Protein AF-A0A382NHC4-F1 (afdb_monomer_lite)

pLDDT: mean 70.06, std 17.82, range [25.81, 96.0]

Radius of gyration: 30.68 Å; chains: 1; bounding box: 116×44×59 Å

Structure (mmCIF, N/CA/C/O backbone):
data_AF-A0A382NHC4-F1
#
_entry.id   AF-A0A382NHC4-F1
#
loop_
_atom_site.group_PDB
_atom_site.id
_atom_site.type_symbol
_atom_site.label_atom_id
_atom_site.label_alt_id
_atom_site.label_comp_id
_atom_site.label_asym_id
_atom_site.label_entity_id
_atom_site.label_seq_id
_atom_site.pdbx_PDB_ins_code
_atom_site.Cartn_x
_atom_site.Cartn_y
_atom_site.Cartn_z
_atom_site.occupancy
_atom_site.B_iso_or_equiv
_atom_site.auth_seq_id
_atom_site.auth_comp_id
_atom_site.auth_asym_id
_atom_site.auth_atom_id
_atom_site.pdbx_PDB_model_num
ATOM 1 N N . GLY A 1 1 ? -50.474 12.509 11.639 1.00 45.28 1 GLY A N 1
ATOM 2 C CA . GLY A 1 1 ? -50.003 12.502 10.245 1.00 45.28 1 GLY A CA 1
ATOM 3 C C . GLY A 1 1 ? -49.902 11.064 9.815 1.00 45.28 1 GLY A C 1
ATOM 4 O O . GLY A 1 1 ? -49.281 10.289 10.530 1.00 45.28 1 GLY A O 1
ATOM 5 N N . ASP A 1 2 ? -50.568 10.699 8.727 1.00 51.72 2 ASP A N 1
ATOM 6 C CA . ASP A 1 2 ? -50.561 9.334 8.200 1.00 51.72 2 ASP A CA 1
ATOM 7 C C . ASP A 1 2 ? -49.217 9.050 7.523 1.00 51.72 2 ASP A C 1
ATOM 9 O O . ASP A 1 2 ? -49.037 9.301 6.335 1.00 51.72 2 ASP A O 1
ATOM 13 N N . GLY A 1 3 ? -48.243 8.604 8.317 1.00 64.44 3 GLY A N 1
ATOM 14 C CA . GLY A 1 3 ? -46.925 8.220 7.824 1.00 64.44 3 GLY A CA 1
ATOM 15 C C . GLY A 1 3 ? -46.971 6.881 7.089 1.00 64.44 3 GLY A C 1
ATOM 16 O O . GLY A 1 3 ? -47.632 5.942 7.536 1.00 64.44 3 GLY A O 1
ATOM 17 N N . TYR A 1 4 ? -46.246 6.800 5.977 1.00 76.38 4 TYR A N 1
ATOM 18 C CA . TYR A 1 4 ? -45.992 5.566 5.238 1.00 76.38 4 TYR A CA 1
ATOM 19 C C . TYR A 1 4 ? -44.483 5.316 5.204 1.00 76.38 4 TYR A C 1
ATOM 21 O O . TYR A 1 4 ? -43.699 6.256 5.080 1.00 76.38 4 TYR A O 1
ATOM 29 N N . PHE A 1 5 ? -44.084 4.052 5.281 1.00 80.06 5 PHE A N 1
ATOM 30 C CA . PHE A 1 5 ? -42.714 3.611 5.046 1.00 80.06 5 PHE A CA 1
ATOM 31 C C . PHE A 1 5 ? -42.553 3.200 3.590 1.00 80.06 5 PHE A C 1
ATOM 33 O O . PHE A 1 5 ? -43.443 2.561 3.025 1.00 80.06 5 PHE A O 1
ATOM 40 N N . ILE A 1 6 ? -41.407 3.526 2.997 1.00 81.88 6 ILE A N 1
ATOM 41 C CA . ILE A 1 6 ? -41.055 3.049 1.663 1.00 81.88 6 ILE A CA 1
ATOM 42 C C . ILE A 1 6 ? -40.264 1.753 1.808 1.00 81.88 6 ILE A C 1
ATOM 44 O O . ILE A 1 6 ? -39.318 1.678 2.586 1.00 81.88 6 ILE A O 1
ATOM 48 N N . VAL A 1 7 ? -40.661 0.719 1.076 1.00 78.31 7 VAL A N 1
ATOM 49 C CA . VAL A 1 7 ? -40.001 -0.590 1.053 1.00 78.31 7 VAL A CA 1
ATOM 50 C C . VAL A 1 7 ? -39.748 -1.012 -0.384 1.00 78.31 7 VAL A C 1
ATOM 52 O O . VAL A 1 7 ? -40.517 -0.668 -1.279 1.00 78.31 7 VAL A O 1
ATOM 55 N N . LYS A 1 8 ? -38.680 -1.766 -0.619 1.00 77.94 8 LYS A N 1
ATOM 56 C CA . LYS A 1 8 ? -38.254 -2.175 -1.955 1.00 77.94 8 LYS A CA 1
ATOM 57 C C . LYS A 1 8 ? -38.172 -3.690 -2.048 1.00 77.94 8 LYS A C 1
ATOM 59 O O . LYS A 1 8 ? -37.629 -4.357 -1.160 1.00 77.94 8 LYS A O 1
ATOM 64 N N . LYS A 1 9 ? -38.763 -4.232 -3.114 1.00 71.06 9 LYS A N 1
ATOM 65 C CA . LYS A 1 9 ? -38.719 -5.662 -3.437 1.00 71.06 9 LYS A CA 1
ATOM 66 C C . LYS A 1 9 ? -37.661 -5.901 -4.507 1.00 71.06 9 LYS A C 1
ATOM 68 O O . LYS A 1 9 ? -37.658 -5.216 -5.530 1.00 71.06 9 LYS A O 1
ATOM 73 N N . TYR A 1 10 ? -36.815 -6.895 -4.270 1.00 60.84 10 TYR A N 1
ATOM 74 C CA . TYR A 1 10 ? -35.774 -7.339 -5.189 1.00 60.84 10 TYR A CA 1
ATOM 75 C C . TYR A 1 10 ? -36.088 -8.767 -5.675 1.00 60.84 10 TYR A C 1
ATOM 77 O O . TYR A 1 10 ? -36.642 -9.568 -4.916 1.00 60.84 10 TYR A O 1
ATOM 85 N N . GLY A 1 11 ? -35.813 -9.054 -6.952 1.00 50.25 11 GLY A N 1
ATOM 86 C CA . GLY A 1 11 ? -36.129 -10.323 -7.628 1.00 50.25 11 GLY A CA 1
ATOM 87 C C . GLY A 1 11 ? -37.211 -10.211 -8.714 1.00 50.25 11 GLY A C 1
ATOM 88 O O . GLY A 1 11 ? -38.108 -9.368 -8.645 1.00 50.25 11 GLY A O 1
ATOM 89 N N . THR A 1 12 ? -37.125 -11.065 -9.739 1.00 38.78 12 THR A N 1
ATOM 90 C CA . THR A 1 12 ? -38.093 -11.128 -10.844 1.00 38.78 12 THR A CA 1
ATOM 91 C C . THR A 1 12 ? -39.480 -11.513 -10.335 1.00 38.78 12 THR A C 1
ATOM 93 O O . THR A 1 12 ? -39.648 -12.445 -9.547 1.00 38.78 12 THR A O 1
ATOM 96 N N . ALA A 1 13 ? -40.505 -10.797 -10.802 1.00 36.06 13 ALA A N 1
ATOM 97 C CA . ALA A 1 13 ? -41.880 -11.220 -10.608 1.00 36.06 13 ALA A CA 1
ATOM 98 C C . ALA A 1 13 ? -42.058 -12.589 -11.280 1.00 36.06 13 ALA A C 1
ATOM 100 O O . ALA A 1 13 ? -42.015 -12.689 -12.505 1.00 36.06 13 ALA A O 1
ATOM 101 N N . SER A 1 14 ? -42.265 -13.644 -10.490 1.00 36.62 14 SER A N 1
ATOM 102 C CA . SER A 1 14 ? -42.949 -14.825 -11.003 1.00 36.62 14 SER A CA 1
ATOM 103 C C . SER A 1 14 ? -44.339 -14.357 -11.421 1.00 36.62 14 SER A C 1
ATOM 105 O O . SER A 1 14 ? -45.199 -14.093 -10.579 1.00 36.62 14 SER A O 1
ATOM 107 N N . ILE A 1 15 ? -44.521 -14.151 -12.724 1.00 37.31 15 ILE A N 1
ATOM 108 C CA . ILE A 1 15 ? -45.834 -14.008 -13.338 1.00 37.31 15 ILE A CA 1
ATOM 109 C C . ILE A 1 15 ? -46.482 -15.385 -13.193 1.00 37.31 15 ILE A C 1
ATOM 111 O O . ILE A 1 15 ? -46.273 -16.282 -14.007 1.00 37.31 15 ILE A O 1
ATOM 115 N N . GLY A 1 16 ? -47.208 -15.570 -12.090 1.00 34.28 16 GLY A N 1
ATOM 116 C CA . GLY A 1 16 ? -48.115 -16.694 -11.921 1.00 34.28 16 GLY A CA 1
ATOM 117 C C . GLY A 1 16 ? -49.145 -16.644 -13.044 1.00 34.28 16 GLY A C 1
ATOM 118 O O . GLY A 1 16 ? -49.797 -15.620 -13.245 1.00 34.28 16 GLY A O 1
ATOM 119 N N . GLY A 1 17 ? -49.212 -17.725 -13.817 1.00 30.48 17 GLY A N 1
ATOM 120 C CA . GLY A 1 17 ? -50.055 -17.840 -14.996 1.00 30.48 17 GLY A CA 1
ATOM 121 C C . GLY A 1 17 ? -51.542 -17.624 -14.715 1.00 30.48 17 GLY A C 1
ATOM 122 O O . GLY A 1 17 ? -52.021 -17.807 -13.599 1.00 30.48 17 GLY A O 1
ATOM 123 N N . ASN A 1 18 ? -52.245 -17.255 -15.787 1.00 35.50 18 ASN A N 1
ATOM 124 C CA . ASN A 1 18 ? -53.696 -17.167 -15.908 1.00 35.50 18 ASN A CA 1
ATOM 125 C C . ASN A 1 18 ? -54.446 -18.187 -15.038 1.00 35.50 18 ASN A C 1
ATOM 127 O O . ASN A 1 18 ? -54.603 -19.339 -15.442 1.00 35.50 18 ASN A O 1
ATOM 131 N N . VAL A 1 19 ? -55.012 -17.740 -13.921 1.00 31.47 19 VAL A N 1
ATOM 132 C CA . VAL A 1 19 ? -56.245 -18.327 -13.397 1.00 31.47 19 VAL A CA 1
ATOM 133 C C . VAL A 1 19 ? -57.145 -17.173 -12.985 1.00 31.47 19 VAL A C 1
ATOM 135 O O . VAL A 1 19 ? -56.737 -16.270 -12.257 1.00 31.47 19 VAL A O 1
ATOM 138 N N . ALA A 1 20 ? -58.340 -17.180 -13.566 1.00 32.28 20 ALA A N 1
ATOM 139 C CA . ALA A 1 20 ? -59.403 -16.229 -13.309 1.00 32.28 20 ALA A CA 1
ATOM 140 C C . ALA A 1 20 ? -59.731 -16.154 -11.812 1.00 32.28 20 ALA A C 1
ATOM 142 O O . ALA A 1 20 ? -59.537 -17.118 -11.074 1.00 32.28 20 ALA A O 1
ATOM 143 N N . ALA A 1 21 ? -60.235 -14.990 -11.405 1.00 42.19 21 ALA A N 1
ATOM 144 C CA . ALA A 1 21 ? -60.735 -14.727 -10.068 1.00 42.19 21 ALA A CA 1
ATOM 145 C C . ALA A 1 21 ? -61.673 -15.849 -9.596 1.00 42.19 21 ALA A C 1
ATOM 147 O O . ALA A 1 21 ? -62.695 -16.098 -10.234 1.00 42.19 21 ALA A O 1
ATOM 148 N N . ASP A 1 22 ? -61.328 -16.476 -8.474 1.00 31.30 22 ASP A N 1
ATOM 149 C CA . ASP A 1 22 ? -62.288 -17.194 -7.648 1.00 31.30 22 ASP A CA 1
ATOM 150 C C . ASP A 1 22 ? -62.115 -16.767 -6.190 1.00 31.30 22 ASP A C 1
ATOM 152 O O . ASP A 1 22 ? -61.008 -16.510 -5.704 1.00 31.30 22 ASP A O 1
ATOM 156 N N . ASP A 1 23 ? -63.262 -16.585 -5.562 1.00 43.31 23 ASP A N 1
ATOM 157 C CA . ASP A 1 23 ? -63.503 -15.895 -4.309 1.00 43.31 23 ASP A CA 1
ATOM 158 C C . ASP A 1 23 ? -63.261 -16.854 -3.130 1.00 43.31 23 ASP A C 1
ATOM 160 O O . ASP A 1 23 ? -63.771 -17.972 -3.104 1.00 43.31 23 ASP A O 1
ATOM 164 N N . GLY A 1 24 ? -62.494 -16.411 -2.130 1.00 38.44 24 GLY A N 1
ATOM 165 C CA . GLY A 1 24 ? -62.350 -17.103 -0.843 1.00 38.44 24 GLY A CA 1
ATOM 166 C C . GLY A 1 24 ? -61.282 -18.206 -0.765 1.00 38.44 24 GLY A C 1
ATOM 167 O O . GLY A 1 24 ? -61.517 -19.368 -1.079 1.00 38.44 24 GLY A O 1
ATOM 168 N N . GLY A 1 25 ? -60.121 -17.884 -0.184 1.00 27.14 25 GLY A N 1
ATOM 169 C CA . GLY A 1 25 ? -59.148 -18.903 0.221 1.00 27.14 25 GLY A CA 1
ATOM 170 C C . GLY A 1 25 ? -57.860 -18.330 0.801 1.00 27.14 25 GLY A C 1
ATOM 171 O O . GLY A 1 25 ? -57.008 -17.820 0.082 1.00 27.14 25 GLY A O 1
ATOM 172 N N . ILE A 1 26 ? -57.703 -18.430 2.120 1.00 40.88 26 ILE A N 1
ATOM 173 C CA . ILE A 1 26 ? -56.484 -18.075 2.853 1.00 40.88 26 ILE A CA 1
ATOM 174 C C . ILE A 1 26 ? -55.399 -19.095 2.467 1.00 40.88 26 ILE A C 1
ATOM 176 O O . ILE A 1 26 ? -55.439 -20.236 2.917 1.00 40.88 26 ILE A O 1
ATOM 180 N N . GLY A 1 27 ? -54.447 -18.710 1.616 1.00 25.81 27 GLY A N 1
ATOM 181 C CA . GLY A 1 27 ? -53.365 -19.588 1.161 1.00 25.81 27 GLY A CA 1
ATOM 182 C C . GLY A 1 27 ? -52.033 -18.851 1.128 1.00 25.81 27 GLY A C 1
ATOM 183 O O . GLY A 1 27 ? -51.831 -17.957 0.311 1.00 25.81 27 GLY A O 1
ATOM 184 N N . ALA A 1 28 ? -51.130 -19.219 2.037 1.00 41.44 28 ALA A N 1
ATOM 185 C CA . ALA A 1 28 ? -49.784 -18.672 2.146 1.00 41.44 28 ALA A CA 1
ATOM 186 C C . ALA A 1 28 ? -49.009 -18.847 0.829 1.00 41.44 28 ALA A C 1
ATOM 188 O O . ALA A 1 28 ? -48.606 -19.956 0.481 1.00 41.44 28 ALA A O 1
ATOM 189 N N . GLN A 1 29 ? -48.784 -17.751 0.101 1.00 34.19 29 GLN A N 1
ATOM 190 C CA . GLN A 1 29 ? -47.865 -17.754 -1.032 1.00 34.19 29 GLN A CA 1
ATOM 191 C C . GLN A 1 29 ? -46.428 -17.609 -0.531 1.00 34.19 29 GLN A C 1
ATOM 193 O O . GLN A 1 29 ? -46.126 -16.754 0.303 1.00 34.19 29 GLN A O 1
ATOM 198 N N . GLY A 1 30 ? -45.579 -18.519 -1.010 1.00 31.34 30 GLY A N 1
ATOM 199 C CA . GLY A 1 30 ? -44.239 -18.802 -0.511 1.00 31.34 30 GLY A CA 1
ATOM 200 C C . GLY A 1 30 ? -43.359 -17.572 -0.309 1.00 31.34 30 GLY A C 1
ATOM 201 O O . GLY A 1 30 ? -43.290 -16.662 -1.135 1.00 31.34 30 GLY A O 1
ATOM 202 N N . ILE A 1 31 ? -42.664 -17.592 0.823 1.00 35.06 31 ILE A N 1
ATOM 203 C CA . ILE A 1 31 ? -41.681 -16.603 1.245 1.00 35.06 31 ILE A CA 1
ATOM 204 C C . ILE A 1 31 ? -40.527 -16.644 0.235 1.00 35.06 31 ILE A C 1
ATOM 206 O O . ILE A 1 31 ? -39.810 -17.640 0.155 1.00 35.06 31 ILE A O 1
ATOM 210 N N . ALA A 1 32 ? -40.344 -15.577 -0.544 1.00 38.88 32 ALA A N 1
ATOM 211 C CA . ALA A 1 32 ? -39.149 -15.417 -1.361 1.00 38.88 32 ALA A CA 1
ATOM 212 C C . ALA A 1 32 ? -37.956 -15.227 -0.417 1.00 38.88 32 ALA A C 1
ATOM 214 O O . ALA A 1 32 ? -37.844 -14.206 0.264 1.00 38.88 32 ALA A O 1
ATOM 215 N N . GLN A 1 33 ? -37.099 -16.240 -0.326 1.00 34.50 33 GLN A N 1
ATOM 216 C CA . GLN A 1 33 ? -35.875 -16.163 0.454 1.00 34.50 33 GLN A CA 1
ATOM 217 C C . GLN A 1 33 ? -34.827 -15.401 -0.373 1.00 34.50 33 GLN A C 1
ATOM 219 O O . GLN A 1 33 ? -34.540 -15.822 -1.494 1.00 34.50 33 GLN A O 1
ATOM 224 N N . PRO A 1 34 ? -34.261 -14.289 0.130 1.00 38.47 34 PRO A N 1
ATOM 225 C CA . PRO A 1 34 ? -33.266 -13.539 -0.618 1.00 38.47 34 PRO A CA 1
ATOM 226 C C . PRO A 1 34 ? -31.994 -14.375 -0.791 1.00 38.47 34 PRO A C 1
ATOM 228 O O . PRO A 1 34 ? -31.423 -14.895 0.177 1.00 38.47 34 PRO A O 1
ATOM 231 N N . ASP A 1 35 ? -31.583 -14.499 -2.049 1.00 40.59 35 ASP A N 1
ATOM 232 C CA . ASP A 1 35 ? -30.293 -15.028 -2.469 1.00 40.59 35 ASP A CA 1
ATOM 233 C C . ASP A 1 35 ? -29.165 -14.164 -1.870 1.00 40.59 35 ASP A C 1
ATOM 235 O O . ASP A 1 35 ? -29.219 -12.933 -1.867 1.00 40.59 35 ASP A O 1
ATOM 239 N N . SER A 1 36 ? -28.138 -14.822 -1.330 1.00 35.28 36 SER A N 1
ATOM 240 C CA . SER A 1 36 ? -26.893 -14.212 -0.844 1.00 35.28 36 SER A CA 1
ATOM 241 C C . SER A 1 36 ? -26.106 -13.429 -1.906 1.00 35.28 36 SER A C 1
ATOM 243 O O . SER A 1 36 ? -25.167 -12.723 -1.543 1.00 35.28 36 SER A O 1
ATOM 245 N N . SER A 1 37 ? -26.456 -13.543 -3.187 1.00 35.25 37 SER A N 1
ATOM 246 C CA . SER A 1 37 ? -25.806 -12.848 -4.299 1.00 35.25 37 SER A CA 1
ATOM 247 C C . SER A 1 37 ? -26.350 -11.437 -4.573 1.00 35.25 37 SER A C 1
ATOM 249 O O . SER A 1 37 ? -25.699 -10.672 -5.287 1.00 35.25 37 SER A O 1
ATOM 251 N N . ASP A 1 38 ? -27.492 -11.047 -3.987 1.00 42.81 38 ASP A N 1
ATOM 252 C CA . ASP A 1 38 ? -28.171 -9.792 -4.340 1.00 42.81 38 ASP A CA 1
ATOM 253 C C . ASP A 1 38 ? -27.560 -8.568 -3.627 1.00 42.81 38 ASP A C 1
ATOM 255 O O . ASP A 1 38 ? -28.032 -8.068 -2.590 1.00 42.81 38 ASP A O 1
ATOM 259 N N . LYS A 1 39 ? -26.433 -8.118 -4.189 1.00 39.00 39 LYS A N 1
ATOM 260 C CA . LYS A 1 39 ? -25.663 -6.932 -3.801 1.00 39.00 39 LYS A CA 1
ATOM 261 C C . LYS A 1 39 ? -26.347 -5.650 -4.286 1.00 39.00 39 LYS A C 1
ATOM 263 O O . LYS A 1 39 ? -25.861 -5.005 -5.207 1.00 39.00 39 LYS A O 1
ATOM 268 N N . GLY A 1 40 ? -27.462 -5.281 -3.654 1.00 43.28 40 GLY A N 1
ATOM 269 C CA . GLY A 1 40 ? -27.987 -3.904 -3.657 1.00 43.28 40 GLY A CA 1
ATOM 270 C C . GLY A 1 40 ? -28.110 -3.247 -5.037 1.00 43.28 40 GLY A C 1
ATOM 271 O O . GLY A 1 40 ? -27.791 -2.069 -5.182 1.00 43.28 40 GLY A O 1
ATOM 272 N N . ALA A 1 41 ? -28.522 -3.999 -6.061 1.00 36.12 41 ALA A N 1
ATOM 273 C CA . ALA A 1 41 ? -28.573 -3.476 -7.419 1.00 36.12 41 ALA A CA 1
ATOM 274 C C . ALA A 1 41 ? -29.602 -2.326 -7.543 1.00 36.12 41 ALA A C 1
ATOM 276 O O . ALA A 1 41 ? -30.694 -2.400 -6.961 1.00 36.12 41 ALA A O 1
ATOM 277 N N . PRO A 1 42 ? -29.322 -1.276 -8.340 1.00 42.22 42 PRO A N 1
ATOM 278 C CA . PRO A 1 42 ? -30.278 -0.215 -8.641 1.00 42.22 42 PRO A CA 1
ATOM 279 C C . PRO A 1 42 ? -31.361 -0.762 -9.586 1.00 42.22 42 PRO A C 1
ATOM 281 O O . PRO A 1 42 ? -31.312 -0.563 -10.793 1.00 42.22 42 PRO A O 1
ATOM 284 N N . GLY A 1 43 ? -32.320 -1.526 -9.053 1.00 50.28 43 GLY A N 1
ATOM 285 C CA . GLY A 1 43 ? -33.291 -2.235 -9.900 1.00 50.28 43 GLY A CA 1
ATOM 286 C C . GLY A 1 43 ? -34.568 -2.740 -9.224 1.00 50.28 43 GLY A C 1
ATOM 287 O O . GLY A 1 43 ? -35.294 -3.524 -9.824 1.00 50.28 43 GLY A O 1
ATOM 288 N N . GLY A 1 44 ? -34.867 -2.325 -7.991 1.00 56.56 44 GLY A N 1
ATOM 289 C CA . GLY A 1 44 ? -36.084 -2.747 -7.278 1.00 56.56 44 GLY A CA 1
ATOM 290 C C . GLY A 1 44 ? -37.259 -1.773 -7.426 1.00 56.56 44 GLY A C 1
ATOM 291 O O . GLY A 1 44 ? -37.061 -0.567 -7.570 1.00 56.56 44 GLY A O 1
ATOM 292 N N . ILE A 1 45 ? -38.486 -2.292 -7.338 1.00 65.38 45 ILE A N 1
ATOM 293 C CA . ILE A 1 45 ? -39.718 -1.487 -7.330 1.00 65.38 45 ILE A CA 1
ATOM 294 C C . ILE A 1 45 ? -40.007 -1.039 -5.892 1.00 65.38 45 ILE A C 1
ATOM 296 O O . ILE A 1 45 ? -39.981 -1.860 -4.969 1.00 65.38 45 ILE A O 1
ATOM 300 N N . SER A 1 46 ? -40.282 0.253 -5.715 1.00 74.44 46 SER A N 1
ATOM 301 C CA . SER A 1 46 ? -40.639 0.848 -4.424 1.00 74.44 46 SER A CA 1
ATOM 302 C C . SER A 1 46 ? -42.140 0.750 -4.156 1.00 74.44 46 SER A C 1
ATOM 304 O O . SER A 1 46 ? -42.963 1.012 -5.032 1.00 74.44 46 SER A O 1
ATOM 306 N N . PHE A 1 47 ? -42.492 0.435 -2.916 1.00 78.62 47 PHE A N 1
ATOM 307 C CA . PHE A 1 47 ? -43.859 0.351 -2.411 1.00 78.62 47 PHE A CA 1
ATOM 308 C C . PHE A 1 47 ? -43.994 1.191 -1.140 1.00 78.62 47 PHE A C 1
ATOM 310 O O . PHE A 1 47 ? -43.023 1.361 -0.406 1.00 78.62 47 PHE A O 1
ATOM 317 N N . ALA A 1 48 ? -45.201 1.676 -0.852 1.00 82.88 48 ALA A N 1
ATOM 318 C CA . ALA A 1 48 ? -45.524 2.355 0.400 1.00 82.88 48 ALA A CA 1
ATOM 319 C C . ALA A 1 48 ? -46.329 1.422 1.317 1.00 82.88 48 ALA A C 1
ATOM 321 O O . ALA A 1 48 ? -47.261 0.757 0.864 1.00 82.88 48 ALA A O 1
ATOM 322 N N . THR A 1 49 ? -45.999 1.373 2.607 1.00 80.25 49 THR A N 1
ATOM 323 C CA . THR A 1 49 ? -46.710 0.556 3.602 1.00 80.25 49 THR A CA 1
ATOM 324 C C . THR A 1 49 ? -46.956 1.321 4.898 1.00 80.25 49 THR A C 1
ATOM 326 O O . THR A 1 49 ? -46.137 2.134 5.316 1.00 80.25 49 THR A O 1
ATOM 329 N N . ARG A 1 50 ? -48.087 1.042 5.558 1.00 84.44 50 ARG A N 1
ATOM 330 C CA . ARG A 1 50 ? -48.367 1.493 6.937 1.00 84.44 50 ARG A CA 1
ATOM 331 C C . ARG A 1 50 ? -47.971 0.450 7.982 1.00 84.44 50 ARG A C 1
ATOM 333 O O . ARG A 1 50 ? -48.010 0.740 9.173 1.00 84.44 50 ARG A O 1
ATOM 340 N N . ALA A 1 51 ? -47.638 -0.766 7.551 1.00 78.50 51 ALA A N 1
ATOM 341 C CA . ALA A 1 51 ? -47.236 -1.834 8.452 1.00 78.50 51 ALA A CA 1
ATOM 342 C C . ALA A 1 51 ? -45.841 -1.530 9.013 1.00 78.50 51 ALA A C 1
ATOM 344 O O . ALA A 1 51 ? -44.883 -1.420 8.249 1.00 78.50 51 ALA A O 1
ATOM 345 N N . GLY A 1 52 ? -45.755 -1.389 10.337 1.00 78.19 52 GLY A N 1
ATOM 346 C CA . GLY A 1 52 ? -44.525 -1.075 11.073 1.00 78.19 52 GLY A CA 1
ATOM 347 C C . GLY A 1 52 ? -43.768 -2.297 11.599 1.00 78.19 52 GLY A C 1
ATOM 348 O O . GLY A 1 52 ? -42.839 -2.142 12.386 1.00 78.19 52 GLY A O 1
ATOM 349 N N . ASP A 1 53 ? -44.169 -3.504 11.196 1.00 83.62 53 ASP A N 1
ATOM 350 C CA . ASP A 1 53 ? -43.531 -4.746 11.631 1.00 83.62 53 ASP A CA 1
ATOM 351 C C . ASP A 1 53 ? -42.211 -4.948 10.883 1.00 83.62 53 ASP A C 1
ATOM 353 O O . ASP A 1 53 ? -42.164 -5.562 9.809 1.00 83.62 53 ASP A O 1
ATOM 357 N N . PHE A 1 54 ? -41.139 -4.406 11.460 1.00 91.38 54 PHE A N 1
ATOM 358 C CA . PHE A 1 54 ? -39.789 -4.493 10.923 1.00 91.38 54 PHE A CA 1
ATOM 359 C C . PHE A 1 54 ? -38.882 -5.367 11.783 1.00 91.38 54 PHE A C 1
ATOM 361 O O . PHE A 1 54 ? -38.961 -5.388 13.010 1.00 91.38 54 PHE A O 1
ATOM 368 N N . ARG A 1 55 ? -37.984 -6.082 11.113 1.00 87.00 55 ARG A N 1
ATOM 369 C CA . ARG A 1 55 ? -36.973 -6.951 11.718 1.00 87.00 55 ARG A CA 1
ATOM 370 C C . ARG A 1 55 ? -35.684 -6.882 10.918 1.00 87.00 55 ARG A C 1
ATOM 372 O O . ARG A 1 55 ? -35.696 -6.504 9.752 1.00 87.00 55 ARG A O 1
ATOM 379 N N . LEU A 1 56 ? -34.581 -7.269 11.543 1.00 82.62 56 LEU A N 1
ATOM 380 C CA . LEU A 1 56 ? -33.302 -7.397 10.852 1.00 82.62 56 LEU A CA 1
ATOM 381 C C . LEU A 1 56 ? -33.200 -8.773 10.197 1.00 82.62 56 LEU A C 1
ATOM 383 O O . LEU A 1 56 ? -33.444 -9.792 10.850 1.00 82.62 56 LEU A O 1
ATOM 387 N N . ASP A 1 57 ? -32.841 -8.807 8.916 1.00 74.44 57 ASP A N 1
ATOM 388 C CA . ASP A 1 57 ? -32.530 -10.053 8.217 1.00 74.44 57 ASP A CA 1
ATOM 389 C C . ASP A 1 57 ? -31.121 -10.574 8.569 1.00 74.44 57 ASP A C 1
ATOM 391 O O . ASP A 1 57 ? -30.354 -9.961 9.322 1.00 74.44 57 ASP A O 1
ATOM 395 N N . LYS A 1 58 ? -30.755 -11.736 8.011 1.00 68.19 58 LYS A N 1
ATOM 396 C CA . LYS A 1 58 ? -29.439 -12.339 8.259 1.00 68.19 58 LYS A CA 1
ATOM 397 C C . LYS A 1 58 ? -28.262 -11.461 7.793 1.00 68.19 58 LYS A C 1
ATOM 399 O O . LYS A 1 58 ? -27.178 -11.551 8.364 1.00 68.19 58 LYS A O 1
ATOM 404 N N . ASN A 1 59 ? -28.500 -10.599 6.810 1.00 65.94 59 ASN A N 1
ATOM 405 C CA . ASN A 1 59 ? -27.524 -9.704 6.204 1.00 65.94 59 ASN A CA 1
ATOM 406 C C . ASN A 1 59 ? -27.528 -8.312 6.862 1.00 65.94 59 ASN A C 1
ATOM 408 O O . ASN A 1 59 ? -26.757 -7.458 6.440 1.00 65.94 59 ASN A O 1
ATOM 412 N N . GLY A 1 60 ? -28.367 -8.076 7.880 1.00 73.06 60 GLY A N 1
ATOM 413 C CA . GLY A 1 60 ? -28.463 -6.802 8.590 1.00 73.06 60 GLY A CA 1
ATOM 414 C C . GLY A 1 60 ? -29.444 -5.795 7.986 1.00 73.06 60 GLY A C 1
ATOM 415 O O . GLY A 1 60 ? -29.574 -4.695 8.508 1.00 73.06 60 GLY A O 1
ATOM 416 N N . ASN A 1 61 ? -30.173 -6.124 6.920 1.00 82.19 61 ASN A N 1
ATOM 417 C CA . ASN A 1 61 ? -31.147 -5.186 6.356 1.00 82.19 61 ASN A CA 1
ATOM 418 C C . ASN A 1 61 ? -32.386 -5.096 7.244 1.00 82.19 61 ASN A C 1
ATOM 420 O O . ASN A 1 61 ? -32.882 -6.114 7.737 1.00 82.19 61 ASN A O 1
ATOM 424 N N . LEU A 1 62 ? -32.927 -3.888 7.390 1.00 87.19 62 LEU A N 1
ATOM 425 C CA . LEU A 1 62 ? -34.248 -3.688 7.962 1.00 87.19 62 LEU A CA 1
ATOM 426 C C . LEU A 1 62 ? -35.290 -4.141 6.940 1.00 87.19 62 LEU A C 1
ATOM 428 O O . LEU A 1 62 ? -35.436 -3.539 5.874 1.00 87.19 62 LEU A O 1
ATOM 432 N N . VAL A 1 63 ? -36.007 -5.212 7.257 1.00 87.31 63 VAL A N 1
ATOM 433 C CA . VAL A 1 63 ? -37.012 -5.812 6.380 1.00 87.31 63 VAL A CA 1
ATOM 434 C C . VAL A 1 63 ? -38.365 -5.896 7.061 1.00 87.31 63 VAL A C 1
ATOM 436 O O . VAL A 1 63 ? -38.459 -6.008 8.282 1.00 87.31 63 VAL A O 1
ATOM 439 N N . ASN A 1 64 ? -39.430 -5.887 6.266 1.00 86.88 64 ASN A N 1
ATOM 440 C CA . ASN A 1 64 ? -40.766 -6.197 6.764 1.00 86.88 64 ASN A CA 1
ATOM 441 C C . ASN A 1 64 ? -41.028 -7.717 6.806 1.00 86.88 64 ASN A C 1
ATOM 443 O O . ASN A 1 64 ? -40.187 -8.540 6.428 1.00 86.88 64 ASN A O 1
ATOM 447 N N . ASN A 1 65 ? -42.236 -8.115 7.214 1.00 83.88 65 ASN A N 1
ATOM 448 C CA . ASN A 1 65 ? -42.633 -9.528 7.230 1.00 83.88 65 ASN A CA 1
ATOM 449 C C . ASN A 1 65 ? -42.565 -10.224 5.857 1.00 83.88 65 ASN A C 1
ATOM 451 O O . ASN A 1 65 ? -42.367 -11.436 5.814 1.00 83.88 65 ASN A O 1
ATOM 455 N N . MET A 1 66 ? -42.653 -9.468 4.759 1.00 76.94 66 MET A N 1
ATOM 456 C CA . MET A 1 66 ? -42.556 -9.967 3.382 1.00 76.94 66 MET A CA 1
ATOM 457 C C . MET A 1 66 ? -41.113 -10.020 2.850 1.00 76.94 66 MET A C 1
ATOM 459 O O . MET A 1 66 ? -40.914 -10.342 1.681 1.00 76.94 66 MET A O 1
ATOM 463 N N . GLY A 1 67 ? -40.111 -9.676 3.668 1.00 77.69 67 GLY A N 1
ATOM 464 C CA . GLY A 1 67 ? -38.703 -9.650 3.259 1.00 77.69 67 GLY A CA 1
ATOM 465 C C . GLY A 1 67 ? -38.321 -8.455 2.380 1.00 77.69 67 GLY A C 1
ATOM 466 O O . GLY A 1 67 ? -37.223 -8.435 1.830 1.00 77.69 67 GLY A O 1
ATOM 467 N N . MET A 1 68 ? -39.198 -7.455 2.237 1.00 81.56 68 MET A N 1
ATOM 468 C CA . MET A 1 68 ? -38.889 -6.223 1.506 1.00 81.56 68 MET A CA 1
ATOM 469 C C . MET A 1 68 ? -38.041 -5.298 2.374 1.00 81.56 68 MET A C 1
ATOM 471 O O . MET A 1 68 ? -38.352 -5.114 3.553 1.00 81.56 68 MET A O 1
ATOM 475 N N . ARG A 1 69 ? -37.002 -4.699 1.785 1.00 88.06 69 ARG A N 1
ATOM 476 C CA . ARG A 1 69 ? -36.048 -3.836 2.495 1.00 88.06 69 ARG A CA 1
ATOM 477 C C . ARG A 1 69 ? -36.595 -2.424 2.623 1.00 88.06 69 ARG A C 1
ATOM 479 O O . ARG A 1 69 ? -37.047 -1.844 1.637 1.00 88.06 69 ARG A O 1
ATOM 486 N N . VAL A 1 70 ? -36.556 -1.867 3.824 1.00 89.25 70 VAL A N 1
ATOM 487 C CA . VAL A 1 70 ? -36.988 -0.488 4.081 1.00 89.25 70 VAL A CA 1
ATOM 488 C C . VAL A 1 70 ? -36.012 0.483 3.419 1.00 89.25 70 VAL A C 1
ATOM 490 O O . VAL A 1 70 ? -34.805 0.267 3.464 1.00 89.25 70 VAL A O 1
ATOM 493 N N . GLN A 1 71 ? -36.538 1.526 2.780 1.00 86.62 71 GLN A N 1
ATOM 494 C CA . GLN A 1 71 ? -35.757 2.602 2.174 1.00 86.62 71 GLN A CA 1
ATOM 495 C C . GLN A 1 71 ? -35.639 3.783 3.139 1.00 86.62 71 GLN A C 1
ATOM 497 O O . GLN A 1 71 ? -36.611 4.159 3.799 1.00 86.62 71 GLN A O 1
ATOM 502 N N . GLY A 1 72 ? -34.462 4.392 3.187 1.00 81.62 72 GLY A N 1
ATOM 503 C CA . GLY A 1 72 ? -34.167 5.572 3.993 1.00 81.62 72 GLY A CA 1
ATOM 504 C C . GLY A 1 72 ? -32.777 6.106 3.677 1.00 81.62 72 GLY A C 1
ATOM 505 O O . GLY A 1 72 ? -32.183 5.718 2.678 1.00 81.62 72 GLY A O 1
ATOM 506 N N . ILE A 1 73 ? -32.246 6.989 4.520 1.00 75.62 73 ILE A N 1
ATOM 507 C CA . ILE A 1 73 ? -30.866 7.461 4.362 1.00 75.62 73 ILE A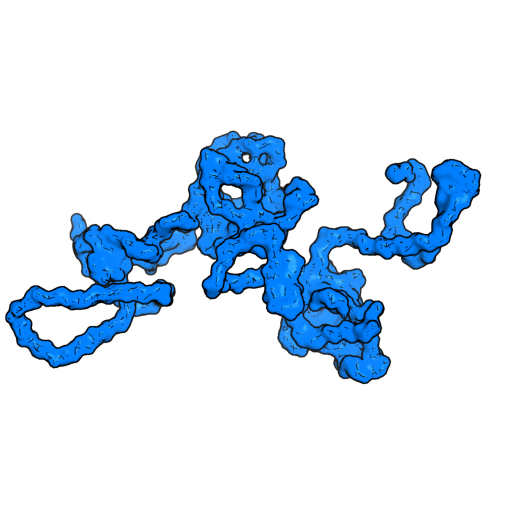 CA 1
ATOM 508 C C . ILE A 1 73 ? -29.937 6.333 4.821 1.00 75.62 73 ILE A C 1
ATOM 510 O O . ILE A 1 73 ? -29.812 6.084 6.020 1.00 75.62 73 ILE A O 1
ATOM 514 N N . SER A 1 74 ? -29.349 5.611 3.868 1.00 68.62 74 SER A N 1
ATOM 515 C CA . SER A 1 74 ? -28.543 4.411 4.133 1.00 68.62 74 SER A CA 1
ATOM 516 C C . SER A 1 74 ? -27.092 4.721 4.504 1.00 68.62 74 SER A C 1
ATOM 518 O O . SER A 1 74 ? -26.463 3.926 5.194 1.00 68.62 74 SER A O 1
ATOM 520 N N . ASP A 1 75 ? -26.568 5.875 4.083 1.00 62.84 75 ASP A N 1
ATOM 521 C CA . ASP A 1 75 ? -25.224 6.353 4.425 1.00 62.84 75 ASP A CA 1
ATOM 522 C C . ASP A 1 75 ? -25.273 7.839 4.801 1.00 62.84 75 ASP A C 1
ATOM 524 O O . ASP A 1 75 ? -24.945 8.722 4.013 1.00 62.84 75 ASP A O 1
ATOM 528 N N . TYR A 1 76 ? -25.713 8.130 6.028 1.00 57.56 76 TYR A N 1
ATOM 529 C CA . TYR A 1 76 ? -25.837 9.513 6.501 1.00 57.56 76 TYR A CA 1
ATOM 530 C C . TYR A 1 76 ? -24.488 10.250 6.574 1.00 57.56 76 TYR A C 1
ATOM 532 O O . TYR A 1 76 ? -24.458 11.477 6.526 1.00 57.56 76 TYR A O 1
ATOM 540 N N . ILE A 1 77 ? -23.376 9.523 6.718 1.00 49.38 77 ILE A N 1
ATOM 541 C CA . ILE A 1 77 ? -22.057 10.121 6.952 1.00 49.38 77 ILE A CA 1
ATOM 542 C C . ILE A 1 77 ? -21.422 10.562 5.636 1.00 49.38 77 ILE A C 1
ATOM 544 O O . ILE A 1 77 ? -20.933 11.687 5.565 1.00 49.38 77 ILE A O 1
ATOM 548 N N . ASN A 1 78 ? -21.429 9.709 4.610 1.00 47.81 78 ASN A N 1
ATOM 549 C CA . ASN A 1 78 ? -20.803 10.050 3.332 1.00 47.81 78 ASN A CA 1
ATOM 550 C C . ASN A 1 78 ? -21.804 10.681 2.357 1.00 47.81 78 ASN A C 1
ATOM 552 O O . ASN A 1 78 ? -21.439 11.612 1.646 1.00 47.81 78 ASN A O 1
ATOM 556 N N . ASN A 1 79 ? -23.063 10.225 2.361 1.00 57.56 79 ASN A N 1
ATOM 557 C CA . ASN A 1 79 ? -24.083 10.611 1.382 1.00 57.56 79 ASN A CA 1
ATOM 558 C C . ASN A 1 79 ? -25.449 10.905 2.051 1.00 57.56 79 ASN A C 1
ATOM 560 O O . ASN A 1 79 ? -26.431 10.199 1.808 1.00 57.56 79 ASN A O 1
ATOM 564 N N . PRO A 1 80 ? -25.575 11.982 2.853 1.00 59.16 80 PRO A N 1
ATOM 565 C CA . PRO A 1 80 ? -26.792 12.291 3.620 1.00 59.16 80 PRO A CA 1
ATOM 566 C C . PRO A 1 80 ? -28.059 12.532 2.776 1.00 59.16 80 PRO A C 1
ATOM 568 O O . PRO A 1 80 ? -29.159 12.570 3.326 1.00 59.16 80 PRO A O 1
ATOM 571 N N . GLY A 1 81 ? -27.923 12.712 1.458 1.00 63.88 81 GLY A N 1
ATOM 572 C CA . GLY A 1 81 ? -29.037 12.887 0.520 1.00 63.88 81 GLY A CA 1
ATOM 573 C C . GLY A 1 81 ? -29.432 11.628 -0.258 1.00 63.88 81 GLY A C 1
ATOM 574 O O . GLY A 1 81 ? -30.405 11.666 -1.009 1.00 63.88 81 GLY A O 1
ATOM 575 N N . GLU A 1 82 ? -28.693 10.527 -0.117 1.00 72.56 82 GLU A N 1
ATOM 576 C CA . GLU A 1 82 ? -28.949 9.300 -0.868 1.00 72.56 82 GLU A CA 1
ATOM 577 C C . GLU A 1 82 ? -29.981 8.424 -0.144 1.00 72.56 82 GLU A C 1
ATOM 579 O O . GLU A 1 82 ? -29.806 8.047 1.017 1.00 72.56 82 GLU A O 1
ATOM 584 N N . ILE A 1 83 ? -31.078 8.101 -0.838 1.00 74.69 83 ILE A N 1
ATOM 585 C CA . ILE A 1 83 ? -32.082 7.148 -0.355 1.00 74.69 83 ILE A CA 1
ATOM 586 C C . ILE A 1 83 ? -31.690 5.748 -0.834 1.00 74.69 83 ILE A C 1
ATOM 588 O O . ILE A 1 83 ? -31.668 5.488 -2.037 1.00 74.69 83 ILE A O 1
ATOM 592 N N . GLY A 1 84 ? -31.450 4.840 0.108 1.00 75.75 84 GLY A N 1
ATOM 593 C CA . GLY A 1 84 ? -31.072 3.452 -0.141 1.00 75.75 84 GLY A CA 1
ATOM 594 C C . GLY A 1 84 ? -31.649 2.479 0.889 1.00 75.75 84 GLY A C 1
ATOM 595 O O . GLY A 1 84 ? -32.469 2.844 1.736 1.00 75.75 84 GLY A O 1
ATOM 596 N N . ASP A 1 85 ? -31.239 1.213 0.800 1.00 81.69 85 ASP A N 1
ATOM 597 C CA . ASP A 1 85 ? -31.654 0.164 1.737 1.00 81.69 85 ASP A CA 1
ATOM 598 C C . ASP A 1 85 ? -31.145 0.487 3.152 1.00 81.69 85 ASP A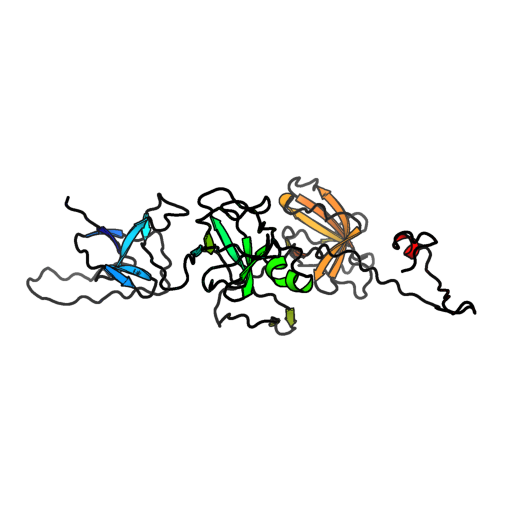 C 1
ATOM 600 O O . ASP A 1 85 ? -29.942 0.637 3.371 1.00 81.69 85 ASP A O 1
ATOM 604 N N . ILE A 1 86 ? -32.046 0.543 4.135 1.00 83.25 86 ILE A N 1
ATOM 605 C CA . ILE A 1 86 ? -31.651 0.683 5.537 1.00 83.25 86 ILE A CA 1
ATOM 606 C C . ILE A 1 86 ? -31.016 -0.631 5.981 1.00 83.25 86 ILE A C 1
ATOM 608 O O . ILE A 1 86 ? -31.688 -1.661 6.103 1.00 83.25 86 ILE A O 1
ATOM 612 N N . LYS A 1 87 ? -29.719 -0.577 6.260 1.00 79.75 87 LYS A N 1
ATOM 613 C CA . LYS A 1 87 ? -28.930 -1.712 6.711 1.00 79.75 87 LYS A CA 1
ATOM 614 C C . LYS A 1 87 ? -28.235 -1.372 8.024 1.00 79.75 87 LYS A C 1
ATOM 616 O O . LYS A 1 87 ? -27.584 -0.345 8.150 1.00 79.75 87 LYS A O 1
ATOM 621 N N . PHE A 1 88 ? -28.397 -2.259 8.994 1.00 72.94 88 PHE A N 1
ATOM 622 C CA . PHE A 1 88 ? -27.702 -2.260 10.268 1.00 72.94 88 PHE A CA 1
ATOM 623 C C . PHE A 1 88 ? -26.741 -3.437 10.266 1.00 72.94 88 PHE A C 1
ATOM 625 O O . PHE A 1 88 ? -27.156 -4.598 10.315 1.00 72.94 88 PHE A O 1
ATOM 632 N N . ASP A 1 89 ? -25.449 -3.173 10.213 1.00 65.81 89 ASP A N 1
ATOM 633 C CA . ASP A 1 89 ? -24.494 -4.263 10.289 1.00 65.81 89 ASP A CA 1
ATOM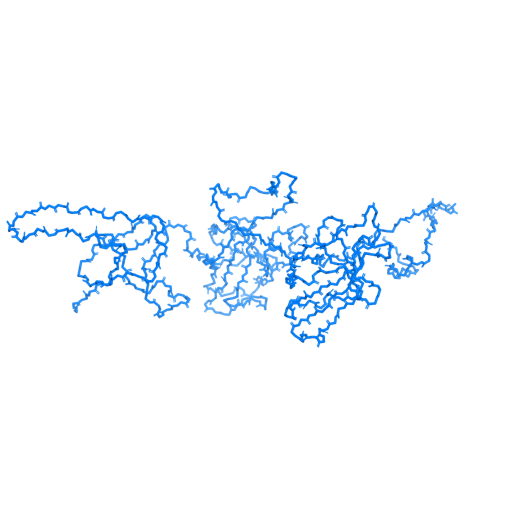 634 C C . ASP A 1 89 ? -24.453 -4.857 11.693 1.00 65.81 89 ASP A C 1
ATOM 636 O O . ASP A 1 89 ? -24.170 -4.195 12.691 1.00 65.81 89 ASP A O 1
ATOM 640 N N . ARG A 1 90 ? -24.728 -6.157 11.766 1.00 50.34 90 ARG A N 1
ATOM 641 C CA . ARG A 1 90 ? -24.869 -6.897 13.023 1.00 50.34 90 ARG A CA 1
ATOM 642 C C . ARG A 1 90 ? -23.534 -7.340 13.637 1.00 50.34 90 ARG A C 1
ATOM 644 O O . ARG A 1 90 ? -23.498 -8.399 14.255 1.00 50.34 90 ARG A O 1
ATOM 651 N N . GLY A 1 91 ? -22.455 -6.562 13.516 1.00 45.66 91 GLY A N 1
ATOM 652 C CA . GLY A 1 91 ? -21.244 -6.906 14.276 1.00 45.66 91 GLY A CA 1
ATOM 653 C C . GLY A 1 91 ? -19.905 -6.265 13.926 1.00 45.66 91 GLY A C 1
ATOM 654 O O . GLY A 1 91 ? -18.984 -6.456 14.706 1.00 45.66 91 GLY A O 1
ATOM 655 N N . GLU A 1 92 ? -19.746 -5.516 12.830 1.00 47.78 92 GLU A N 1
ATOM 656 C CA . GLU A 1 92 ? -18.401 -5.020 12.443 1.00 47.78 92 GLU A CA 1
ATOM 657 C C . GLU A 1 92 ? -18.354 -3.600 11.866 1.00 47.78 92 GLU A C 1
ATOM 659 O O . GLU A 1 92 ? -17.272 -3.060 11.622 1.00 47.78 92 GLU A O 1
ATOM 664 N N . PHE A 1 93 ? -19.498 -2.966 11.624 1.00 45.56 93 PHE A N 1
ATOM 665 C CA . PHE A 1 93 ? -19.538 -1.779 10.777 1.00 45.56 93 PHE A CA 1
ATOM 666 C C . PHE A 1 93 ? -19.663 -0.517 11.606 1.00 45.56 93 PHE A C 1
ATOM 668 O O . PHE A 1 93 ? -20.579 -0.351 12.409 1.00 45.56 93 PHE A O 1
ATOM 675 N N . MET A 1 94 ? -18.692 0.361 11.380 1.00 51.41 94 MET A N 1
ATOM 676 C CA . MET A 1 94 ? -18.496 1.616 12.090 1.00 51.41 94 MET A CA 1
ATOM 677 C C . MET A 1 94 ? -18.286 1.415 13.590 1.00 51.41 94 MET A C 1
ATOM 679 O O . MET A 1 94 ? -18.937 2.060 14.407 1.00 51.41 94 MET A O 1
ATOM 683 N N . ALA A 1 95 ? -17.335 0.546 13.956 1.00 59.53 95 ALA A N 1
ATOM 684 C CA . ALA A 1 95 ? -16.729 0.619 15.279 1.00 59.53 95 ALA A CA 1
ATOM 685 C C . ALA A 1 95 ? -16.124 2.024 15.430 1.00 59.53 95 ALA A C 1
ATOM 687 O O . ALA A 1 95 ? -15.029 2.303 14.938 1.00 59.53 95 ALA A O 1
ATOM 688 N N . SER A 1 96 ? -16.906 2.935 16.010 1.00 66.88 96 SER A N 1
ATOM 689 C CA . SER A 1 96 ? -16.421 4.201 16.519 1.00 66.88 96 SER A CA 1
ATOM 690 C C . SER A 1 96 ? -15.915 3.927 17.920 1.00 66.88 96 SER A C 1
ATOM 692 O O . SER A 1 96 ? -16.707 3.575 18.797 1.00 66.88 96 SER A O 1
ATOM 694 N N . VAL A 1 97 ? -14.612 4.043 18.120 1.00 72.31 97 VAL A N 1
ATOM 695 C CA . VAL A 1 97 ? -14.023 3.848 19.443 1.00 72.31 97 VAL A CA 1
ATOM 696 C C . VAL A 1 97 ? -13.645 5.210 19.990 1.00 72.31 97 VAL A C 1
ATOM 698 O O . VAL A 1 97 ? -12.935 5.976 19.331 1.00 72.31 97 VAL A O 1
ATOM 701 N N . ASP A 1 98 ? -14.155 5.510 21.183 1.00 78.94 98 ASP A N 1
ATOM 702 C CA . ASP A 1 98 ? -13.819 6.734 21.896 1.00 78.94 98 ASP A CA 1
ATOM 703 C C . ASP A 1 98 ? -12.348 6.694 22.300 1.00 78.94 98 ASP A C 1
ATOM 705 O O . ASP A 1 98 ? -11.871 5.748 22.946 1.00 78.94 98 ASP A O 1
ATOM 709 N N . VAL A 1 99 ? -11.632 7.744 21.919 1.00 76.00 99 VAL A N 1
ATOM 710 C CA . VAL A 1 99 ? -10.222 7.889 22.249 1.00 76.00 99 VAL A CA 1
ATOM 711 C C . VAL A 1 99 ? -10.104 8.472 23.648 1.00 76.00 99 VAL A C 1
ATOM 713 O O . VAL A 1 99 ? -10.583 9.568 23.929 1.00 76.00 99 VAL A O 1
ATOM 716 N N . LEU A 1 100 ? -9.412 7.745 24.515 1.00 72.38 100 LEU A N 1
ATOM 717 C CA . LEU A 1 100 ? -9.044 8.185 25.849 1.00 72.38 100 LEU A CA 1
ATOM 718 C C . LEU A 1 100 ? -7.547 8.497 25.813 1.00 72.38 100 LEU A C 1
ATOM 720 O O . LEU A 1 100 ? -6.735 7.635 26.129 1.00 72.38 100 LEU A O 1
ATOM 724 N N . ARG A 1 101 ? -7.138 9.676 25.328 1.00 65.75 101 ARG A N 1
ATOM 725 C CA . ARG A 1 101 ? -5.696 9.946 25.193 1.00 65.75 101 ARG A CA 1
ATOM 726 C C . ARG A 1 101 ? -5.024 9.985 26.568 1.00 65.75 101 ARG A C 1
ATOM 728 O O . ARG A 1 101 ? -5.462 10.688 27.469 1.00 65.75 101 ARG A O 1
ATOM 735 N N . GLY A 1 102 ? -3.960 9.197 26.691 1.00 55.91 102 GLY A N 1
ATOM 736 C CA . GLY A 1 102 ? -3.153 9.012 27.894 1.00 55.91 102 GLY A CA 1
ATOM 737 C C . GLY A 1 102 ? -1.898 8.207 27.566 1.00 55.91 102 GLY A C 1
ATOM 738 O O . GLY A 1 102 ? -1.610 7.214 28.229 1.00 55.91 102 GLY A O 1
ATOM 739 N N . SER A 1 103 ? -1.210 8.573 26.479 1.00 63.94 103 SER A N 1
ATOM 740 C CA . SER A 1 103 ? 0.074 7.962 26.131 1.00 63.94 103 SER A CA 1
ATOM 741 C C . SER A 1 103 ? 1.232 8.806 26.646 1.00 63.94 103 SER A C 1
ATOM 743 O O . SER A 1 103 ? 1.130 10.022 26.711 1.00 63.94 103 SER A O 1
ATOM 745 N N . THR A 1 104 ? 2.342 8.159 26.982 1.00 69.81 104 THR A N 1
ATOM 746 C CA . THR A 1 104 ? 3.584 8.803 27.423 1.00 69.81 104 THR A CA 1
ATOM 747 C C . THR A 1 104 ? 4.560 9.086 26.276 1.00 69.81 104 THR A C 1
ATOM 749 O O . THR A 1 104 ? 5.628 9.634 26.520 1.00 69.81 104 THR A O 1
ATOM 752 N N . ASP A 1 105 ? 4.242 8.666 25.046 1.00 79.38 105 ASP A N 1
ATOM 753 C CA . ASP A 1 105 ? 5.184 8.608 23.913 1.00 79.38 105 ASP A CA 1
ATOM 754 C C . ASP A 1 105 ? 4.830 9.514 22.718 1.00 79.38 105 ASP A C 1
ATOM 756 O O . ASP A 1 105 ? 5.488 9.436 21.682 1.00 79.38 105 ASP A O 1
ATOM 760 N N . ASN A 1 106 ? 3.797 10.357 22.838 1.00 82.50 106 ASN A N 1
ATOM 761 C CA . ASN A 1 106 ? 3.293 11.226 21.764 1.00 82.50 106 ASN A CA 1
ATOM 762 C C . ASN A 1 106 ? 2.965 10.504 20.441 1.00 82.50 106 ASN A C 1
ATOM 764 O O . ASN A 1 106 ? 2.988 11.130 19.386 1.00 82.50 106 ASN A O 1
ATOM 768 N N . LYS A 1 107 ? 2.679 9.198 20.453 1.00 86.31 107 LYS A N 1
ATOM 769 C CA . LYS A 1 107 ? 2.341 8.419 19.244 1.00 86.31 107 LYS A CA 1
ATOM 770 C C . LYS A 1 107 ? 1.162 7.491 19.487 1.00 86.31 107 LYS A C 1
ATOM 772 O O . LYS A 1 107 ? 0.229 7.417 18.687 1.00 86.31 107 LYS A O 1
ATOM 777 N N . THR A 1 108 ? 1.195 6.787 20.611 1.00 88.31 108 THR A N 1
ATOM 778 C CA . THR A 1 108 ? 0.210 5.765 20.931 1.00 88.31 108 THR A CA 1
ATOM 779 C C . THR A 1 108 ? -1.142 6.389 21.246 1.00 88.31 108 THR A C 1
ATOM 781 O O . THR A 1 108 ? -1.282 7.368 21.983 1.00 88.31 108 THR A O 1
ATOM 784 N N . ILE A 1 109 ? -2.176 5.789 20.676 1.00 86.38 109 ILE A N 1
ATOM 785 C CA . ILE A 1 109 ? -3.561 6.173 20.882 1.00 86.38 109 ILE A CA 1
ATOM 786 C C . ILE A 1 109 ? -4.186 5.156 21.810 1.00 86.38 109 ILE A C 1
ATOM 788 O O . ILE A 1 109 ? -4.204 3.965 21.512 1.00 86.38 109 ILE A O 1
ATOM 792 N N . VAL A 1 110 ? -4.689 5.643 22.937 1.00 85.88 110 VAL A N 1
ATOM 793 C CA . VAL A 1 110 ? -5.262 4.816 23.996 1.00 85.88 110 VAL A CA 1
ATOM 794 C C . VAL A 1 110 ? -6.786 4.934 23.947 1.00 85.88 110 VAL A C 1
ATOM 796 O O . VAL A 1 110 ? -7.331 6.010 23.699 1.00 85.88 110 VAL A O 1
ATOM 799 N N . MET A 1 111 ? -7.485 3.819 24.143 1.00 82.31 111 MET A N 1
ATOM 800 C CA . MET A 1 111 ? -8.947 3.733 24.114 1.00 82.31 111 MET A CA 1
ATOM 801 C C . MET A 1 111 ? -9.480 3.161 25.424 1.00 82.31 111 MET A C 1
ATOM 803 O O . MET A 1 111 ? -8.868 2.295 26.051 1.00 82.31 111 MET A O 1
ATOM 807 N N . SER A 1 112 ? -10.664 3.625 25.827 1.00 74.81 112 SER A N 1
ATOM 808 C CA . SER A 1 112 ? -11.293 3.221 27.095 1.00 74.81 112 SER A CA 1
ATOM 809 C C . SER A 1 112 ? -11.772 1.764 27.116 1.00 74.81 112 SER A C 1
ATOM 811 O O . SER A 1 112 ? -12.028 1.209 28.184 1.00 74.81 112 SER A O 1
ATOM 813 N N . LYS A 1 113 ? -11.913 1.140 25.941 1.00 80.25 113 LYS A N 1
ATOM 814 C CA . LYS A 1 113 ? -12.377 -0.237 25.746 1.00 80.25 113 LYS A CA 1
ATOM 815 C C . LYS A 1 113 ? -11.620 -0.891 24.596 1.00 80.25 113 LYS A C 1
ATOM 817 O O . LYS A 1 113 ? -11.024 -0.190 23.779 1.00 80.25 113 LYS A O 1
ATOM 822 N N . ALA A 1 114 ? -11.704 -2.220 24.546 1.00 82.69 114 ALA A N 1
ATOM 823 C CA . ALA A 1 114 ? -11.131 -3.003 23.467 1.00 82.69 114 ALA A CA 1
ATOM 824 C C . ALA A 1 114 ? -11.644 -2.507 22.106 1.00 82.69 114 ALA A C 1
ATOM 826 O O . ALA A 1 114 ? -12.855 -2.361 21.914 1.00 82.69 114 ALA A O 1
ATOM 827 N N . HIS A 1 115 ? -10.731 -2.227 21.180 1.00 82.75 115 HIS A N 1
ATOM 828 C CA . HIS A 1 115 ? -11.060 -1.508 19.951 1.00 82.75 115 HIS A CA 1
ATOM 829 C C . HIS A 1 115 ? -11.526 -2.404 18.800 1.00 82.75 115 HIS A C 1
ATOM 831 O O . HIS A 1 115 ? -12.166 -1.928 17.867 1.00 82.75 115 HIS A O 1
ATOM 837 N N . GLY A 1 116 ? -11.177 -3.694 18.813 1.00 80.12 116 GLY A N 1
ATOM 838 C CA . GLY A 1 116 ? -11.562 -4.663 17.776 1.00 80.12 116 GLY A CA 1
ATOM 839 C C . GLY A 1 116 ? -10.936 -4.445 16.388 1.00 80.12 116 GLY A C 1
ATOM 840 O O . GLY A 1 116 ? -11.057 -5.311 15.526 1.00 80.12 116 GLY A O 1
ATOM 841 N N . PHE A 1 117 ? -10.252 -3.321 16.150 1.00 82.69 117 PHE A N 1
ATOM 842 C CA . PHE A 1 117 ? -9.408 -3.130 14.967 1.00 82.69 117 PHE A CA 1
ATOM 843 C C . PHE A 1 117 ? -8.290 -4.170 14.866 1.00 82.69 117 PHE A C 1
ATOM 845 O O . PHE A 1 117 ? -7.808 -4.692 15.868 1.00 82.69 117 PHE A O 1
ATOM 852 N N . LYS A 1 118 ? -7.849 -4.404 13.632 1.00 83.06 118 LYS A N 1
ATOM 853 C CA . LYS A 1 118 ? -6.662 -5.185 13.285 1.00 83.06 118 LYS A CA 1
ATOM 854 C C . LYS A 1 118 ? -5.644 -4.297 12.580 1.00 83.06 118 LYS A C 1
ATOM 856 O O . LYS A 1 118 ? -6.006 -3.279 11.982 1.00 83.06 118 LYS A O 1
ATOM 861 N N . THR A 1 119 ? -4.377 -4.702 12.615 1.00 84.06 119 THR A N 1
ATOM 862 C CA . THR A 1 119 ? -3.324 -4.036 11.843 1.00 84.06 119 THR A CA 1
ATOM 863 C C . THR A 1 119 ? -3.694 -4.011 10.355 1.00 84.06 119 THR A C 1
ATOM 865 O O . THR A 1 119 ? -4.246 -4.969 9.818 1.00 84.06 119 THR A O 1
ATOM 868 N N . GLY A 1 120 ? -3.457 -2.872 9.709 1.00 75.50 120 GLY A N 1
ATOM 869 C CA . GLY A 1 120 ? -3.831 -2.587 8.327 1.00 75.50 120 GLY A CA 1
ATOM 870 C C . GLY A 1 120 ? -5.237 -2.018 8.141 1.00 75.50 120 GLY A C 1
ATOM 871 O O . GLY A 1 120 ? -5.536 -1.525 7.055 1.00 75.50 120 GLY A O 1
ATOM 872 N N . ASN A 1 121 ? -6.091 -2.006 9.174 1.00 79.94 121 ASN A N 1
ATOM 873 C CA . ASN A 1 121 ? -7.392 -1.353 9.062 1.00 79.94 121 ASN A CA 1
ATOM 874 C C . ASN A 1 121 ? -7.236 0.140 8.752 1.00 79.94 121 ASN A C 1
ATOM 876 O O . ASN A 1 121 ? -6.524 0.863 9.440 1.00 79.94 121 ASN A O 1
ATOM 880 N N . ILE A 1 122 ? -7.974 0.607 7.748 1.00 80.56 122 ILE A N 1
ATOM 881 C CA . ILE A 1 122 ? -8.125 2.022 7.426 1.00 80.56 122 ILE A CA 1
ATOM 882 C C . ILE A 1 122 ? -9.160 2.643 8.363 1.00 80.56 122 ILE A C 1
ATOM 884 O O . ILE A 1 122 ? -10.298 2.160 8.459 1.00 80.56 122 ILE A O 1
ATOM 888 N N . VAL A 1 123 ? -8.776 3.732 9.016 1.00 83.50 123 VAL A N 1
ATOM 889 C CA . VAL A 1 123 ? -9.613 4.521 9.920 1.00 83.50 123 VAL A CA 1
ATOM 890 C C . VAL A 1 123 ? -9.566 5.999 9.550 1.00 83.50 123 VAL A C 1
ATOM 892 O O . VAL A 1 123 ? -8.620 6.456 8.916 1.00 83.50 123 VAL A O 1
ATOM 895 N N . ILE A 1 124 ? -10.579 6.752 9.960 1.00 81.31 124 ILE A N 1
ATOM 896 C CA . ILE A 1 124 ? -10.564 8.218 9.954 1.00 81.31 124 ILE A CA 1
ATOM 897 C C . ILE A 1 124 ? -10.670 8.731 11.387 1.00 81.31 124 ILE A C 1
ATOM 899 O O . ILE A 1 124 ? -11.315 8.103 12.235 1.00 81.31 124 ILE A O 1
ATOM 903 N N . PHE A 1 125 ? -10.052 9.881 11.638 1.00 78.44 125 PHE A N 1
ATOM 904 C CA . PHE A 1 125 ? -10.213 10.606 12.891 1.00 78.44 125 PHE A CA 1
ATOM 905 C C . PHE A 1 125 ? -11.339 11.613 12.775 1.00 78.44 125 PHE A C 1
ATOM 907 O O . PHE A 1 125 ? -11.427 12.356 11.794 1.00 78.44 125 PHE A O 1
ATOM 914 N N . LYS A 1 126 ? -12.170 11.643 13.814 1.00 77.62 126 LYS A N 1
ATOM 915 C CA . LYS A 1 126 ? -13.158 12.687 14.032 1.00 77.62 126 LYS A CA 1
ATOM 916 C C . LYS A 1 126 ? -12.943 13.304 15.406 1.00 77.62 126 LYS A C 1
ATOM 918 O O . LYS A 1 126 ? -12.768 12.578 16.385 1.00 77.62 126 LYS A O 1
ATOM 923 N N . SER A 1 127 ? -12.964 14.627 15.460 1.00 76.69 127 SER A N 1
ATOM 924 C CA . SER A 1 127 ? -12.928 15.405 16.693 1.00 76.69 127 SER A CA 1
ATOM 925 C C . SER A 1 127 ? -14.176 16.275 16.730 1.00 76.69 127 SER A C 1
ATOM 927 O O . SER A 1 127 ? -14.615 16.768 15.696 1.00 76.69 127 SER A O 1
ATOM 929 N N . ASP A 1 128 ? -14.771 16.434 17.909 1.00 75.75 128 ASP A N 1
ATOM 930 C CA . ASP A 1 128 ? -15.858 17.398 18.109 1.00 75.75 128 ASP A CA 1
ATOM 931 C C . ASP A 1 128 ? -15.295 18.821 18.394 1.00 75.75 128 ASP A C 1
ATOM 933 O O . ASP A 1 128 ? -16.060 19.764 18.594 1.00 75.75 128 ASP A O 1
ATOM 937 N N . GLY A 1 129 ? -13.960 18.977 18.400 1.00 74.06 129 GLY A N 1
ATOM 938 C CA . GLY A 1 129 ? -13.212 20.235 18.508 1.00 74.06 129 GLY A CA 1
ATOM 939 C C . GLY A 1 129 ? -11.964 20.219 17.614 1.00 74.06 129 GLY A C 1
ATOM 940 O O . GLY A 1 129 ? -11.957 19.547 16.584 1.00 74.06 129 GLY A O 1
ATOM 941 N N . ASP A 1 130 ? -10.897 20.918 18.007 1.00 75.19 130 ASP A N 1
ATOM 942 C CA . ASP A 1 130 ? -9.644 20.922 17.239 1.00 75.19 130 ASP A CA 1
ATOM 943 C C . ASP A 1 130 ? -9.001 19.520 17.171 1.00 75.19 130 ASP A C 1
ATOM 945 O O . ASP A 1 130 ? -9.236 18.649 18.019 1.00 75.19 130 ASP A O 1
ATOM 949 N N . MET A 1 131 ? -8.214 19.267 16.122 1.00 75.62 131 MET A N 1
ATOM 950 C CA . MET A 1 131 ? -7.419 18.041 16.019 1.00 75.62 131 MET A CA 1
ATOM 951 C C . MET A 1 131 ? -6.122 18.182 16.825 1.00 75.62 131 MET A C 1
ATOM 953 O O . MET A 1 131 ? -5.495 19.237 16.764 1.00 75.62 131 MET A O 1
ATOM 957 N N . PRO A 1 132 ? -5.697 17.141 17.567 1.00 72.94 132 PRO A N 1
ATOM 958 C CA . PRO A 1 132 ? -4.444 17.184 18.312 1.00 72.94 132 PRO A CA 1
ATOM 959 C C . PRO A 1 132 ? -3.237 17.038 17.380 1.00 72.94 132 PRO A C 1
ATOM 961 O O . PRO A 1 132 ? -3.170 16.097 16.579 1.00 72.94 132 PRO A O 1
ATOM 964 N N . GLY A 1 133 ? -2.246 17.909 17.561 1.00 72.44 133 GLY A N 1
ATOM 965 C CA . GLY A 1 133 ? -1.037 17.961 16.744 1.00 72.44 133 GLY A CA 1
ATOM 966 C C . GLY A 1 133 ? -1.264 18.399 15.294 1.00 72.44 133 GLY A C 1
ATOM 967 O O . GLY A 1 133 ? -2.381 18.611 14.836 1.00 72.44 133 GLY A O 1
ATOM 968 N N . ASN A 1 134 ? -0.165 18.514 14.544 1.00 74.56 134 ASN A N 1
ATOM 969 C CA . ASN A 1 134 ? -0.193 18.972 13.146 1.00 74.56 134 ASN A CA 1
ATOM 970 C C . ASN A 1 134 ? -0.293 17.820 12.127 1.00 74.56 134 ASN A C 1
ATOM 972 O O . ASN A 1 134 ? -0.688 18.028 10.979 1.00 74.56 134 ASN A O 1
ATOM 976 N N . ASP A 1 135 ? 0.062 16.603 12.546 1.00 79.12 135 ASP A N 1
ATOM 977 C CA . ASP A 1 135 ? 0.159 15.424 11.675 1.00 79.12 135 ASP A CA 1
ATOM 978 C C . ASP A 1 135 ? -1.194 14.743 11.428 1.00 79.12 135 ASP A C 1
ATOM 980 O O . ASP A 1 135 ? -1.338 13.948 10.487 1.00 79.12 135 ASP A O 1
ATOM 984 N N . LEU A 1 136 ? -2.177 15.030 12.285 1.00 77.44 136 LEU A N 1
ATOM 985 C CA . LEU A 1 136 ? -3.531 14.516 12.166 1.00 77.44 136 LEU A CA 1
ATOM 986 C C . LEU A 1 136 ? -4.453 15.556 11.544 1.00 77.44 136 LEU A C 1
ATOM 988 O O . LEU A 1 136 ? -4.469 16.718 11.931 1.00 77.44 136 LEU A O 1
ATOM 992 N N . GLN A 1 137 ? -5.248 15.104 10.584 1.00 80.75 137 GLN A N 1
ATOM 993 C CA . GLN A 1 137 ? -6.201 15.915 9.847 1.00 80.75 137 GLN A CA 1
ATOM 994 C C . GLN A 1 137 ? -7.557 15.208 9.856 1.00 80.75 137 GLN A C 1
ATOM 996 O O . GLN A 1 137 ? -7.642 13.982 9.708 1.00 80.75 137 GLN A O 1
ATOM 1001 N N . GLU A 1 138 ? -8.633 15.972 10.040 1.00 75.44 138 GLU A N 1
ATOM 1002 C CA . GLU A 1 138 ? -9.988 15.420 10.009 1.00 75.44 138 GLU A CA 1
ATOM 1003 C C . GLU A 1 138 ? -10.306 14.805 8.644 1.00 75.44 138 GLU A C 1
ATOM 1005 O O . GLU A 1 138 ? -9.802 15.242 7.609 1.00 75.44 138 GLU A O 1
ATOM 1010 N N . ALA A 1 139 ? -11.106 13.734 8.661 1.00 72.25 139 ALA A N 1
ATOM 1011 C CA . ALA A 1 139 ? -11.541 12.989 7.478 1.00 72.25 139 ALA A CA 1
ATOM 1012 C C . ALA A 1 139 ? -10.406 12.408 6.603 1.00 72.25 139 ALA A C 1
ATOM 1014 O O . ALA A 1 139 ? -10.676 11.814 5.557 1.00 72.25 139 ALA A O 1
ATOM 1015 N N . THR A 1 140 ? -9.150 12.501 7.046 1.00 79.31 140 THR A N 1
ATOM 1016 C CA . THR A 1 140 ? -8.000 11.891 6.376 1.00 79.31 140 THR A CA 1
ATOM 1017 C C . THR A 1 140 ? -7.897 10.412 6.766 1.00 79.31 140 THR A C 1
ATOM 1019 O O . THR A 1 140 ? -8.030 10.082 7.949 1.00 79.31 140 THR A O 1
ATOM 1022 N N . PRO A 1 141 ? -7.716 9.491 5.799 1.00 80.56 141 PRO A N 1
ATOM 1023 C CA . PRO A 1 141 ? -7.559 8.072 6.090 1.00 80.56 141 PRO A CA 1
ATOM 1024 C C . PRO A 1 141 ? -6.163 7.759 6.639 1.00 80.56 141 PRO A C 1
ATOM 1026 O O . PRO A 1 141 ? -5.156 8.193 6.087 1.00 80.56 141 PRO A O 1
ATOM 1029 N N . TYR A 1 142 ? -6.120 6.930 7.678 1.00 85.50 142 TYR A N 1
ATOM 1030 C CA . TYR A 1 142 ? -4.903 6.414 8.303 1.00 85.50 142 TYR A CA 1
ATOM 1031 C C . TYR A 1 142 ? -4.963 4.894 8.424 1.00 85.50 142 TYR A C 1
ATOM 1033 O O . TYR A 1 142 ? -6.047 4.322 8.542 1.00 85.50 142 TYR A O 1
ATOM 1041 N N . TYR A 1 143 ? -3.803 4.244 8.447 1.00 85.00 143 TYR A N 1
ATOM 1042 C CA . TYR A 1 143 ? -3.681 2.801 8.651 1.00 85.00 143 TYR A CA 1
ATOM 1043 C C . TYR A 1 143 ? -3.354 2.492 10.112 1.00 85.00 143 TYR A C 1
ATOM 1045 O O . TYR A 1 143 ? -2.431 3.067 10.688 1.00 85.00 143 TYR A O 1
ATOM 1053 N N . VAL A 1 144 ? -4.121 1.582 10.710 1.00 88.06 144 VAL A N 1
ATOM 1054 C CA . VAL A 1 144 ? -3.959 1.133 12.096 1.00 88.06 144 VAL A CA 1
ATOM 1055 C C . VAL A 1 144 ? -2.814 0.138 12.194 1.00 88.06 144 VAL A C 1
ATOM 1057 O O . VAL A 1 144 ? -2.743 -0.814 11.420 1.00 88.06 144 VAL A O 1
ATOM 1060 N N . ARG A 1 145 ? -1.987 0.290 13.222 1.00 88.94 145 ARG A N 1
ATOM 1061 C CA . ARG A 1 145 ? -1.224 -0.813 13.809 1.00 88.94 145 ARG A CA 1
ATOM 1062 C C . ARG A 1 145 ? -1.731 -1.060 15.217 1.00 88.94 145 ARG A C 1
ATOM 1064 O O . ARG A 1 145 ? -1.742 -0.142 16.032 1.00 88.94 145 ARG A O 1
ATOM 1071 N N . VAL A 1 146 ? -2.120 -2.295 15.502 1.00 89.12 146 VAL A N 1
ATOM 1072 C CA . VAL A 1 146 ? -2.538 -2.703 16.846 1.00 89.12 146 VAL A CA 1
ATOM 1073 C C . VAL A 1 146 ? -1.302 -2.926 17.708 1.00 89.12 146 VAL A C 1
ATOM 1075 O O . VAL A 1 146 ? -0.379 -3.621 17.288 1.00 89.12 146 VAL A O 1
ATOM 1078 N N . VAL A 1 147 ? -1.290 -2.325 18.897 1.00 88.81 147 VAL A N 1
ATOM 1079 C CA . VAL A 1 147 ? -0.270 -2.555 19.930 1.00 88.81 147 VAL A CA 1
ATOM 1080 C C . VAL A 1 147 ? -0.805 -3.554 20.954 1.00 88.81 147 VAL A C 1
ATOM 1082 O O . VAL A 1 147 ? -0.144 -4.540 21.262 1.00 88.81 147 VAL A O 1
ATOM 1085 N N . ASP A 1 148 ? -2.021 -3.319 21.442 1.00 88.25 148 ASP A N 1
ATOM 1086 C CA . ASP A 1 148 ? -2.796 -4.220 22.298 1.00 88.25 148 ASP A CA 1
ATOM 1087 C C . ASP A 1 148 ? -4.293 -3.899 22.146 1.00 88.25 148 ASP A C 1
ATOM 1089 O O . ASP A 1 148 ? -4.637 -2.972 21.421 1.00 88.25 148 ASP A O 1
ATOM 1093 N N . ASP A 1 149 ? -5.186 -4.621 22.832 1.00 87.00 149 ASP A N 1
ATOM 1094 C CA . ASP A 1 149 ? -6.645 -4.440 22.717 1.00 87.00 149 ASP A CA 1
ATOM 1095 C C . ASP A 1 149 ? -7.119 -2.989 22.922 1.00 87.00 149 ASP A C 1
ATOM 1097 O O . ASP A 1 149 ? -8.170 -2.601 22.409 1.00 87.00 149 ASP A O 1
ATOM 1101 N N . ASN A 1 150 ? -6.372 -2.176 23.667 1.00 88.00 150 ASN A N 1
ATOM 1102 C CA . ASN A 1 150 ? -6.718 -0.809 24.040 1.00 88.00 150 ASN A CA 1
ATOM 1103 C C . ASN A 1 150 ? -5.777 0.239 23.436 1.00 88.00 150 ASN A C 1
ATOM 1105 O O . ASN A 1 150 ? -5.970 1.433 23.696 1.00 88.00 150 ASN A O 1
ATOM 1109 N N . LYS A 1 151 ? -4.778 -0.165 22.646 1.00 88.81 151 LYS A N 1
ATOM 1110 C CA . LYS A 1 151 ? -3.744 0.728 22.123 1.00 88.81 151 LYS A CA 1
ATOM 1111 C C . LYS A 1 151 ? -3.454 0.475 20.657 1.00 88.81 151 LYS A C 1
ATOM 1113 O O . LYS A 1 151 ? -3.237 -0.653 20.221 1.00 88.81 151 LYS A O 1
ATOM 1118 N N . LEU A 1 152 ? -3.343 1.566 19.911 1.00 90.81 152 LEU A N 1
ATOM 1119 C CA . LEU A 1 152 ? -2.955 1.530 18.508 1.00 90.81 152 LEU A CA 1
ATOM 1120 C C . LEU A 1 152 ? -2.023 2.677 18.129 1.00 90.81 152 LEU A C 1
ATOM 1122 O O . LEU A 1 152 ? -1.925 3.684 18.828 1.00 90.81 152 LEU A O 1
ATOM 1126 N N . LEU A 1 153 ? -1.380 2.520 16.980 1.00 90.88 153 LEU A N 1
ATOM 1127 C CA . LEU A 1 153 ? -0.591 3.529 16.280 1.00 90.88 153 LEU A CA 1
ATOM 1128 C C . LEU A 1 153 ? -1.223 3.801 14.909 1.00 90.88 153 LEU A C 1
ATOM 1130 O O . LEU A 1 153 ? -1.969 2.968 14.384 1.00 90.88 153 LEU A O 1
ATOM 1134 N N . LEU A 1 154 ? -0.907 4.956 14.323 1.00 89.00 154 LEU A N 1
ATOM 1135 C CA . LEU A 1 154 ? -1.402 5.359 13.007 1.00 89.00 154 LEU A CA 1
ATOM 1136 C C . LEU A 1 154 ? -0.275 5.611 12.025 1.00 89.00 154 LEU A C 1
ATOM 1138 O O . LEU A 1 154 ? 0.760 6.167 12.382 1.00 89.00 154 LEU A O 1
ATOM 1142 N N . TYR A 1 155 ? -0.552 5.299 10.767 1.00 86.50 155 TYR A N 1
ATOM 1143 C CA . TYR A 1 155 ? 0.386 5.416 9.664 1.00 86.50 155 TYR A CA 1
ATOM 1144 C C . TYR A 1 155 ? -0.268 6.056 8.445 1.00 86.50 155 TYR A C 1
ATOM 1146 O O . TYR A 1 155 ? -1.488 5.991 8.272 1.00 86.50 155 TYR A O 1
ATOM 1154 N N . GLY A 1 156 ? 0.555 6.680 7.598 1.00 81.06 156 GLY A N 1
ATOM 1155 C CA . GLY A 1 156 ? 0.107 7.227 6.313 1.00 81.06 156 GLY A CA 1
ATOM 1156 C C . GLY A 1 156 ? -0.194 6.145 5.272 1.00 81.06 156 GLY A C 1
ATOM 1157 O O . GLY A 1 156 ? -1.030 6.352 4.398 1.00 81.06 156 GLY A O 1
ATOM 1158 N N . ASP A 1 157 ? 0.433 4.977 5.400 1.00 74.94 157 ASP A N 1
ATOM 1159 C CA . ASP A 1 157 ? 0.318 3.868 4.459 1.00 74.94 157 ASP A CA 1
ATOM 1160 C C . ASP A 1 157 ? 0.343 2.500 5.167 1.00 74.94 157 ASP A C 1
ATOM 1162 O O . ASP A 1 157 ? 0.743 2.365 6.329 1.00 74.94 157 ASP A O 1
ATOM 1166 N N . LEU A 1 158 ? -0.112 1.471 4.447 1.00 73.31 158 LEU A N 1
ATOM 1167 C CA . LEU A 1 158 ? -0.194 0.100 4.949 1.00 73.31 158 LEU A CA 1
ATOM 1168 C C . LEU A 1 158 ? 1.184 -0.516 5.217 1.00 73.31 158 LEU A C 1
ATOM 1170 O O . LEU A 1 158 ? 1.322 -1.300 6.156 1.00 73.31 158 LEU A O 1
ATOM 1174 N N . HIS A 1 159 ? 2.187 -0.197 4.394 1.00 71.56 159 HIS A N 1
ATOM 1175 C CA . HIS A 1 159 ? 3.502 -0.817 4.504 1.00 71.56 159 HIS A CA 1
ATOM 1176 C C . HIS A 1 159 ? 4.131 -0.441 5.840 1.00 71.56 159 HIS A C 1
ATOM 1178 O O . HIS A 1 159 ? 4.387 -1.333 6.652 1.00 71.56 159 HIS A O 1
ATOM 1184 N N . SER A 1 160 ? 4.231 0.855 6.136 1.00 76.62 160 SER A N 1
ATOM 1185 C CA . SER A 1 160 ? 4.726 1.335 7.422 1.00 76.62 160 SER A CA 1
ATOM 1186 C C . SER A 1 160 ? 3.897 0.806 8.588 1.00 76.62 160 SER A C 1
ATOM 1188 O O . SER A 1 160 ? 4.488 0.362 9.566 1.00 76.62 160 SER A O 1
ATOM 1190 N N . ALA A 1 161 ? 2.564 0.718 8.473 1.00 80.06 161 ALA A N 1
ATOM 1191 C CA . ALA A 1 161 ? 1.704 0.111 9.501 1.00 80.06 161 ALA A CA 1
ATOM 1192 C C . ALA A 1 161 ? 1.968 -1.383 9.746 1.00 80.06 161 ALA A C 1
ATOM 1194 O O . ALA A 1 161 ? 1.639 -1.907 10.813 1.00 80.06 161 ALA A O 1
ATOM 1195 N N . SER A 1 162 ? 2.596 -2.082 8.802 1.00 74.62 162 SER A N 1
ATOM 1196 C CA . SER A 1 162 ? 2.915 -3.511 8.903 1.00 74.62 162 SER A CA 1
ATOM 1197 C C . SER A 1 162 ? 4.376 -3.809 9.267 1.00 74.62 162 SER A C 1
ATOM 1199 O O . SER A 1 162 ? 4.603 -4.785 9.971 1.00 74.62 162 SER A O 1
ATOM 1201 N N . THR A 1 163 ? 5.337 -2.936 8.929 1.00 71.12 163 THR A N 1
ATOM 1202 C CA . THR A 1 163 ? 6.783 -3.195 9.119 1.00 71.12 163 THR A CA 1
ATOM 1203 C C . THR A 1 163 ? 7.492 -2.343 10.183 1.00 71.12 163 THR A C 1
ATOM 1205 O O . THR A 1 163 ? 8.349 -2.857 10.889 1.00 71.12 163 THR A O 1
ATOM 1208 N N . ASP A 1 164 ? 7.119 -1.071 10.373 1.00 74.69 164 ASP A N 1
ATOM 1209 C CA . ASP A 1 164 ? 7.824 -0.093 11.236 1.00 74.69 164 ASP A CA 1
ATOM 1210 C C . ASP A 1 164 ? 8.010 -0.488 12.733 1.00 74.69 164 ASP A C 1
ATOM 1212 O O . ASP A 1 164 ? 8.756 0.154 13.469 1.00 74.69 164 ASP A O 1
ATOM 1216 N N . ALA A 1 165 ? 7.391 -1.575 13.208 1.00 74.38 165 ALA A N 1
ATOM 1217 C CA . ALA A 1 165 ? 7.598 -2.078 14.568 1.00 74.38 165 ALA A CA 1
ATOM 1218 C C . ALA A 1 165 ? 9.049 -2.539 14.795 1.00 74.38 165 ALA A C 1
ATOM 1220 O O . ALA A 1 165 ? 9.577 -2.389 15.897 1.00 74.38 165 ALA A O 1
ATOM 1221 N N . SER A 1 166 ? 9.716 -3.047 13.751 1.00 64.12 166 SER A N 1
ATOM 1222 C CA . SER A 1 166 ? 11.115 -3.488 13.818 1.00 64.12 166 SER A CA 1
ATOM 1223 C C . SER A 1 166 ? 12.119 -2.339 13.939 1.00 64.12 166 SER A C 1
ATOM 1225 O O . SER A 1 166 ? 13.279 -2.584 14.258 1.00 64.12 166 SER A O 1
ATOM 1227 N N . VAL A 1 167 ? 11.689 -1.097 13.698 1.00 65.62 167 VAL A N 1
ATOM 1228 C CA . VAL A 1 167 ? 12.520 0.117 13.775 1.00 65.62 167 VAL A CA 1
ATOM 1229 C C . VAL A 1 167 ? 12.021 1.094 14.847 1.00 65.62 167 VAL A C 1
ATOM 1231 O O . VAL A 1 167 ? 12.312 2.279 14.799 1.00 65.62 167 VAL A O 1
ATOM 1234 N N . GLY A 1 168 ? 11.271 0.615 15.845 1.00 75.25 168 GLY A N 1
ATOM 1235 C CA . GLY A 1 168 ? 10.907 1.431 17.012 1.00 75.25 168 GLY A CA 1
ATOM 1236 C C . GLY A 1 168 ? 9.721 2.378 16.806 1.00 75.25 168 GLY A C 1
ATOM 1237 O O . GLY A 1 168 ? 9.548 3.323 17.577 1.00 75.25 168 GLY A O 1
ATOM 1238 N N . ASN A 1 169 ? 8.864 2.108 15.820 1.00 83.94 169 ASN A N 1
ATOM 1239 C CA . ASN A 1 169 ? 7.675 2.903 15.509 1.00 83.94 169 ASN A CA 1
ATOM 1240 C C . ASN A 1 169 ? 7.984 4.352 15.072 1.00 83.94 169 ASN A C 1
ATOM 1242 O O . ASN A 1 169 ? 7.269 5.293 15.443 1.00 83.94 169 ASN A O 1
ATOM 1246 N N . GLU A 1 170 ? 9.090 4.581 14.364 1.00 80.25 170 GLU A N 1
ATOM 1247 C CA . GLU A 1 170 ? 9.540 5.921 13.972 1.00 80.25 170 GLU A CA 1
ATOM 1248 C C . GLU A 1 170 ? 8.598 6.594 12.973 1.00 80.25 170 GLU A C 1
ATOM 1250 O O . GLU A 1 170 ? 8.368 7.798 13.083 1.00 80.25 170 GLU A O 1
ATOM 1255 N N . MET A 1 171 ? 7.986 5.820 12.075 1.00 82.00 171 MET A N 1
ATOM 1256 C CA . MET A 1 171 ? 7.085 6.328 11.034 1.00 82.00 171 MET A CA 1
ATOM 1257 C C . MET A 1 171 ? 5.639 6.553 11.514 1.00 82.00 171 MET A C 1
ATOM 1259 O O . MET A 1 171 ? 4.789 6.989 10.729 1.00 82.00 171 MET A O 1
ATOM 1263 N N . ALA A 1 172 ? 5.331 6.236 12.775 1.00 88.00 172 ALA A N 1
ATOM 1264 C CA . ALA A 1 172 ? 4.008 6.470 13.346 1.00 88.00 172 ALA A CA 1
ATOM 1265 C C . ALA A 1 172 ? 3.690 7.971 13.404 1.00 88.00 172 ALA A C 1
ATOM 1267 O O . ALA A 1 172 ? 4.541 8.786 13.766 1.00 88.00 172 ALA A O 1
ATOM 1268 N N . LYS A 1 173 ? 2.441 8.336 13.097 1.00 86.62 173 LYS A N 1
ATOM 1269 C CA . LYS A 1 173 ? 1.972 9.721 13.198 1.00 86.62 173 LYS A CA 1
ATOM 1270 C C . LYS A 1 173 ? 2.085 10.220 14.630 1.00 86.62 173 LYS A C 1
ATOM 1272 O O . LYS A 1 173 ? 1.663 9.536 15.565 1.00 86.62 173 LYS A O 1
ATOM 1277 N N . SER A 1 174 ? 2.630 11.426 14.772 1.00 85.62 174 SER A N 1
ATOM 1278 C CA . SER A 1 174 ? 2.692 12.084 16.063 1.00 85.62 174 SER A CA 1
ATOM 1279 C C . SER A 1 174 ? 1.283 12.407 16.519 1.00 85.62 174 SER A C 1
ATOM 1281 O O . SER A 1 174 ? 0.478 12.963 15.766 1.00 85.62 174 SER A O 1
ATOM 1283 N N . VAL A 1 175 ? 0.992 12.072 17.768 1.00 80.62 175 VAL A N 1
ATOM 1284 C CA . VAL A 1 175 ? -0.156 12.621 18.450 1.00 80.62 175 VAL A CA 1
ATOM 1285 C C . VAL A 1 175 ? 0.211 13.118 19.843 1.00 80.62 175 VAL A C 1
ATOM 1287 O O . VAL A 1 175 ? 0.409 12.295 20.742 1.00 80.62 175 VAL A O 1
ATOM 1290 N N . PRO A 1 176 ? 0.269 14.447 20.044 1.00 76.81 176 PRO A N 1
ATOM 1291 C CA . PRO A 1 176 ? 0.689 15.039 21.306 1.00 76.81 176 PRO A CA 1
ATOM 1292 C C . PRO A 1 176 ? -0.138 14.543 22.495 1.00 76.81 176 PRO A C 1
ATOM 1294 O O . PRO A 1 176 ? -1.371 14.589 22.482 1.00 76.81 176 PRO A O 1
ATOM 1297 N N . ALA A 1 177 ? 0.552 14.090 23.539 1.00 67.88 177 ALA A N 1
ATOM 1298 C CA . ALA A 1 177 ? -0.047 13.689 24.807 1.00 67.88 177 ALA A CA 1
ATOM 1299 C C . ALA A 1 177 ? -0.496 14.886 25.663 1.00 67.88 177 ALA A C 1
ATOM 1301 O O . ALA A 1 177 ? -1.349 14.723 26.532 1.00 67.88 177 ALA A O 1
ATOM 1302 N N . ASP A 1 178 ? 0.045 16.078 25.394 1.00 62.03 178 ASP A N 1
ATOM 1303 C CA . ASP A 1 178 ? -0.109 17.262 26.250 1.00 62.03 178 ASP A CA 1
ATOM 1304 C C . ASP A 1 178 ? -1.233 18.220 25.794 1.00 62.03 178 ASP A C 1
ATOM 1306 O O . ASP A 1 178 ? -1.622 19.117 26.536 1.00 62.03 178 ASP A O 1
ATOM 1310 N N . GLU A 1 179 ? -1.825 18.013 24.610 1.00 60.16 179 GLU A N 1
ATOM 1311 C CA . GLU A 1 179 ? -2.955 18.812 24.078 1.00 60.16 179 GLU A CA 1
ATOM 1312 C C . GLU A 1 179 ? -4.337 18.240 24.485 1.00 60.16 179 GLU A C 1
ATOM 1314 O O . GLU A 1 179 ? -5.381 18.520 23.892 1.00 60.16 179 GLU A O 1
ATOM 1319 N N . VAL A 1 180 ? -4.367 17.408 25.530 1.00 53.50 180 VAL A N 1
ATOM 1320 C CA . VAL A 1 180 ? -5.485 16.517 25.877 1.00 53.50 180 VAL A CA 1
ATOM 1321 C C . VAL A 1 180 ? -6.505 17.203 26.791 1.00 53.50 180 VAL A C 1
ATOM 1323 O O . VAL A 1 180 ? -6.627 16.908 27.977 1.00 53.50 180 VAL A O 1
ATOM 1326 N N . THR A 1 181 ? -7.290 18.119 26.225 1.00 50.88 181 THR A N 1
ATOM 1327 C CA . THR A 1 181 ? -8.559 18.573 26.842 1.00 50.88 181 THR A CA 1
ATOM 1328 C C . THR A 1 181 ? -9.782 18.373 25.946 1.00 50.88 181 THR A C 1
ATOM 1330 O O . THR A 1 181 ? -10.907 18.645 26.365 1.00 50.88 181 THR A O 1
ATOM 1333 N N . ILE A 1 182 ? -9.602 17.837 24.736 1.00 54.53 182 ILE A N 1
ATOM 1334 C CA . ILE A 1 182 ? -10.681 17.716 23.754 1.00 54.53 182 ILE A CA 1
ATOM 1335 C C . ILE A 1 182 ? -11.435 16.401 23.970 1.00 54.53 182 ILE A C 1
ATOM 1337 O O . ILE A 1 182 ? -11.050 15.327 23.508 1.00 54.53 182 ILE A O 1
ATOM 1341 N N . THR A 1 183 ? -12.526 16.485 24.724 1.00 58.19 183 THR A N 1
ATOM 1342 C CA . THR A 1 183 ? -13.540 15.428 24.812 1.00 58.19 183 THR A CA 1
ATOM 1343 C C . THR A 1 183 ? -14.239 15.234 23.458 1.00 58.19 183 THR A C 1
ATOM 1345 O O . THR A 1 183 ? -14.463 16.211 22.751 1.00 58.19 183 THR A O 1
ATOM 1348 N N . GLY A 1 184 ? -14.623 13.999 23.111 1.00 67.25 184 GLY A N 1
ATOM 1349 C CA . GLY A 1 184 ? -15.422 13.703 21.905 1.00 67.25 184 GLY A CA 1
ATOM 1350 C C . GLY A 1 184 ? -14.654 13.144 20.701 1.00 67.25 184 GLY A C 1
ATOM 1351 O O . GLY A 1 184 ? -15.245 12.925 19.642 1.00 67.25 184 GLY A O 1
ATOM 1352 N N . MET A 1 185 ? -13.353 12.864 20.833 1.00 76.88 185 MET A N 1
ATOM 1353 C CA . MET A 1 185 ? -12.616 12.256 19.727 1.00 76.88 185 MET A CA 1
ATOM 1354 C C . MET A 1 185 ? -12.961 10.785 19.506 1.00 76.88 185 MET A C 1
ATOM 1356 O O . MET A 1 185 ? -13.003 9.981 20.443 1.00 76.88 185 MET A O 1
ATOM 1360 N N . ARG A 1 186 ? -13.109 10.417 18.234 1.00 80.75 186 ARG A N 1
ATOM 1361 C CA . ARG A 1 186 ? -13.491 9.074 17.801 1.00 80.75 186 ARG A CA 1
ATOM 1362 C C . ARG A 1 186 ? -12.655 8.611 16.618 1.00 80.75 186 ARG A C 1
ATOM 1364 O O . ARG A 1 186 ? -12.375 9.376 15.695 1.00 80.75 186 ARG A O 1
ATOM 1371 N N . ILE A 1 187 ? -12.316 7.327 16.635 1.00 82.44 187 ILE A N 1
ATOM 1372 C CA . ILE A 1 187 ? -11.718 6.619 15.499 1.00 82.44 187 ILE A CA 1
ATOM 1373 C C . ILE A 1 187 ? -12.810 5.829 14.822 1.00 82.44 187 ILE A C 1
ATOM 1375 O O . ILE A 1 187 ? -13.469 5.030 15.480 1.00 82.44 187 ILE A O 1
ATOM 1379 N N . ILE A 1 188 ? -12.983 6.029 13.523 1.00 80.00 188 ILE A N 1
ATOM 1380 C CA . ILE A 1 188 ? -14.040 5.380 12.756 1.00 80.00 188 ILE A CA 1
ATOM 1381 C C . ILE A 1 188 ? -13.389 4.498 11.693 1.00 80.00 188 ILE A C 1
ATOM 1383 O O . ILE A 1 188 ? -12.690 5.001 10.812 1.00 80.00 188 ILE A O 1
ATOM 1387 N N . LYS A 1 189 ? -13.627 3.181 11.742 1.00 77.69 189 LYS A N 1
ATOM 1388 C CA . LYS A 1 189 ? -13.205 2.263 10.668 1.00 77.69 189 LYS A CA 1
ATOM 1389 C C . LYS A 1 189 ? -13.942 2.592 9.371 1.00 77.69 189 LYS A C 1
ATOM 1391 O O . LYS A 1 189 ? -15.171 2.682 9.355 1.00 77.69 189 LYS A O 1
ATOM 1396 N N . LYS A 1 190 ? -13.195 2.750 8.276 1.00 67.50 190 LYS A N 1
ATOM 1397 C CA . LYS A 1 190 ? -13.768 3.010 6.949 1.00 67.50 190 LYS A CA 1
ATOM 1398 C C . LYS A 1 190 ? -14.423 1.742 6.394 1.00 67.50 190 LYS A C 1
ATOM 1400 O O . LYS A 1 190 ? -13.913 0.645 6.584 1.00 67.50 190 LYS A O 1
ATOM 1405 N N . LEU A 1 191 ? -15.510 1.895 5.639 1.00 52.66 191 LEU A N 1
ATOM 1406 C CA . LEU A 1 191 ? -16.201 0.784 4.972 1.00 52.66 191 LEU A CA 1
ATOM 1407 C C . LEU A 1 191 ? -15.275 -0.019 4.034 1.00 52.66 191 LEU A C 1
ATOM 1409 O O . LEU A 1 191 ? -15.295 -1.242 4.023 1.00 52.66 191 LEU A O 1
ATOM 1413 N N . ALA A 1 192 ? -14.383 0.658 3.310 1.00 54.72 192 ALA A N 1
ATOM 1414 C CA . ALA A 1 192 ? -13.377 0.019 2.456 1.00 54.72 192 ALA A CA 1
ATOM 1415 C C . ALA A 1 192 ? -12.089 -0.386 3.209 1.00 54.72 192 ALA A C 1
ATOM 1417 O O . ALA A 1 192 ? -11.027 -0.472 2.601 1.00 54.72 192 ALA A O 1
ATOM 1418 N N . SER A 1 193 ? -12.143 -0.551 4.533 1.00 54.66 193 SER A N 1
ATOM 1419 C CA . SER A 1 193 ? -10.996 -0.948 5.351 1.00 54.66 193 SER A CA 1
ATOM 1420 C C . SER A 1 193 ? -10.682 -2.424 5.115 1.00 54.66 193 SER A C 1
ATOM 1422 O O . SER A 1 193 ? -11.374 -3.304 5.624 1.00 54.66 193 SER A O 1
ATOM 1424 N N . TYR A 1 194 ? -9.661 -2.685 4.301 1.00 59.38 194 TYR A N 1
ATOM 1425 C CA . TYR A 1 194 ? -9.138 -4.031 4.083 1.00 59.38 194 TYR A CA 1
ATOM 1426 C C . TYR A 1 194 ? -8.281 -4.452 5.284 1.00 59.38 194 TYR A C 1
ATOM 1428 O O . TYR A 1 194 ? -7.621 -3.627 5.919 1.00 59.38 194 TYR A O 1
ATOM 1436 N N . GLU A 1 195 ? -8.305 -5.738 5.621 1.00 60.94 195 GLU A N 1
ATOM 1437 C CA . GLU A 1 195 ? -7.354 -6.324 6.564 1.00 60.94 195 GLU A CA 1
ATOM 1438 C C . GLU A 1 195 ? -6.085 -6.657 5.774 1.00 60.94 195 GLU A C 1
ATOM 1440 O O . GLU A 1 195 ? -6.135 -7.424 4.814 1.00 60.94 195 GLU A O 1
ATOM 1445 N N . GLY A 1 196 ? -4.972 -6.002 6.106 1.00 59.56 196 GLY A N 1
ATOM 1446 C CA . GLY A 1 196 ? -3.702 -6.197 5.415 1.00 59.56 196 GLY A CA 1
ATOM 1447 C C . GLY A 1 196 ? -2.834 -7.193 6.171 1.00 59.56 196 GLY A C 1
ATOM 1448 O O . GLY A 1 196 ? -2.624 -7.037 7.371 1.00 59.56 196 GLY A O 1
ATOM 1449 N N . VAL A 1 197 ? -2.310 -8.195 5.469 1.00 63.44 197 VAL A N 1
ATOM 1450 C CA . VAL A 1 197 ? -1.348 -9.156 6.019 1.00 63.44 197 VAL A CA 1
ATOM 1451 C C . VAL A 1 197 ? -0.056 -9.034 5.223 1.00 63.44 197 VAL A C 1
ATOM 1453 O O . VAL A 1 197 ? -0.087 -9.077 3.993 1.00 63.44 197 VAL A O 1
ATOM 1456 N N . HIS A 1 198 ? 1.070 -8.854 5.915 1.00 66.19 198 HIS A N 1
ATOM 1457 C CA . HIS A 1 198 ? 2.371 -8.771 5.261 1.00 66.19 198 HIS A CA 1
ATOM 1458 C C . HIS A 1 198 ? 2.787 -10.149 4.742 1.00 66.19 198 HIS A C 1
ATOM 1460 O O . HIS A 1 198 ? 2.794 -11.134 5.483 1.00 66.19 198 HIS A O 1
ATOM 1466 N N . THR A 1 199 ? 3.143 -10.218 3.464 1.00 65.75 199 THR A N 1
ATOM 1467 C CA . THR A 1 199 ? 3.618 -11.447 2.833 1.00 65.75 199 THR A CA 1
ATOM 1468 C C . THR A 1 199 ? 5.133 -11.526 2.960 1.00 65.75 199 THR A C 1
ATOM 1470 O O . THR A 1 199 ? 5.834 -10.592 2.583 1.00 65.75 199 THR A O 1
ATOM 1473 N N . VAL A 1 200 ? 5.640 -12.643 3.466 1.00 65.19 200 VAL A N 1
ATOM 1474 C CA . VAL A 1 200 ? 7.077 -12.925 3.614 1.00 65.19 200 VAL A CA 1
ATOM 1475 C C . VAL A 1 200 ? 7.685 -13.339 2.278 1.00 65.19 200 VAL A C 1
ATOM 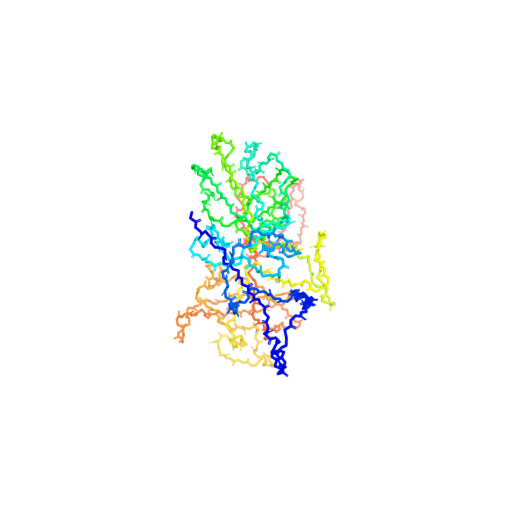1477 O O . VAL A 1 200 ? 8.826 -13.016 1.975 1.00 65.19 200 VAL A O 1
ATOM 1480 N N . GLY A 1 201 ? 6.913 -14.055 1.463 1.00 60.19 201 GLY A N 1
ATOM 1481 C CA . GLY A 1 201 ? 7.379 -14.553 0.183 1.00 60.19 201 GLY A CA 1
ATOM 1482 C C . GLY A 1 201 ? 6.308 -15.341 -0.548 1.00 60.19 201 GLY A C 1
ATOM 1483 O O . GLY A 1 201 ? 5.252 -15.659 0.005 1.00 60.19 201 GLY A O 1
ATOM 1484 N N . ILE A 1 202 ? 6.614 -15.637 -1.804 1.00 65.81 202 ILE A N 1
ATOM 1485 C CA . ILE A 1 202 ? 5.859 -16.547 -2.656 1.00 65.81 202 ILE A CA 1
ATOM 1486 C C . ILE A 1 202 ? 6.827 -17.668 -3.027 1.00 65.81 202 ILE A C 1
ATOM 1488 O O . ILE A 1 202 ? 7.921 -17.385 -3.514 1.00 65.81 202 ILE A O 1
ATOM 1492 N N . ASN A 1 203 ? 6.470 -18.919 -2.739 1.00 59.41 203 ASN A N 1
ATOM 1493 C CA . ASN A 1 203 ? 7.306 -20.065 -3.099 1.00 59.41 203 ASN A CA 1
ATOM 1494 C C . ASN A 1 203 ? 7.055 -20.517 -4.554 1.00 59.41 203 ASN A C 1
ATOM 1496 O O . ASN A 1 203 ? 6.153 -20.023 -5.229 1.00 59.41 203 ASN A O 1
ATOM 1500 N N . GLU A 1 204 ? 7.835 -21.493 -5.025 1.00 58.41 204 GLU A N 1
ATOM 1501 C CA . GLU A 1 204 ? 7.728 -22.058 -6.384 1.00 58.41 204 GLU A CA 1
ATOM 1502 C C . GLU A 1 204 ? 6.364 -22.713 -6.676 1.00 58.41 204 GLU A C 1
ATOM 1504 O O . GLU A 1 204 ? 5.985 -22.895 -7.830 1.00 58.41 204 GLU A O 1
ATOM 1509 N N . GLU A 1 205 ? 5.590 -23.023 -5.636 1.00 66.88 205 GLU A N 1
ATOM 1510 C CA . GLU A 1 205 ? 4.245 -23.594 -5.728 1.00 66.88 205 GLU A CA 1
ATOM 1511 C C . GLU A 1 205 ? 3.145 -22.514 -5.689 1.00 66.88 205 GLU A C 1
ATOM 1513 O O . GLU A 1 205 ? 1.967 -22.830 -5.524 1.00 66.88 205 GLU A O 1
ATOM 1518 N N . ASN A 1 206 ? 3.504 -21.231 -5.837 1.00 63.91 206 ASN A N 1
ATOM 1519 C CA . ASN A 1 206 ? 2.610 -20.069 -5.726 1.00 63.91 206 ASN A CA 1
ATOM 1520 C C . ASN A 1 206 ? 1.904 -19.943 -4.365 1.00 63.91 206 ASN A C 1
ATOM 1522 O O . ASN A 1 206 ? 0.856 -19.303 -4.250 1.00 63.91 206 ASN A O 1
ATOM 1526 N N . THR A 1 207 ? 2.476 -20.532 -3.316 1.00 69.00 207 THR A N 1
ATOM 1527 C CA . THR A 1 207 ? 1.995 -20.360 -1.946 1.00 69.00 207 THR A CA 1
ATOM 1528 C C . THR A 1 207 ? 2.588 -19.092 -1.362 1.00 69.00 207 THR A C 1
ATOM 1530 O O . THR A 1 207 ? 3.800 -18.881 -1.393 1.00 69.00 207 THR A O 1
ATOM 1533 N N . ILE A 1 208 ? 1.720 -18.259 -0.797 1.00 70.56 208 ILE A N 1
ATOM 1534 C CA . ILE A 1 208 ? 2.095 -16.997 -0.170 1.00 70.56 208 ILE A CA 1
ATOM 1535 C C . ILE A 1 208 ? 2.188 -17.217 1.331 1.00 70.56 208 ILE A C 1
ATOM 1537 O O . ILE A 1 208 ? 1.198 -17.557 1.978 1.00 70.56 208 ILE A O 1
ATOM 1541 N N . SER A 1 209 ? 3.378 -17.028 1.888 1.00 68.56 209 SER A N 1
ATOM 1542 C CA . SER A 1 209 ? 3.609 -17.162 3.323 1.00 68.56 209 SER A CA 1
ATOM 1543 C C . SER A 1 209 ? 3.496 -15.816 4.026 1.00 68.56 209 SER A C 1
ATOM 1545 O O . SER A 1 209 ? 3.891 -14.781 3.491 1.00 68.56 209 SER A O 1
ATOM 1547 N N . SER A 1 210 ? 3.002 -15.841 5.256 1.00 68.31 210 SER A N 1
ATOM 1548 C CA . SER A 1 210 ? 2.931 -14.703 6.168 1.00 68.31 210 SER A CA 1
ATOM 1549 C C . SER A 1 210 ? 3.576 -15.106 7.494 1.00 68.31 210 SER A C 1
ATOM 1551 O O . SER A 1 210 ? 3.444 -16.253 7.916 1.00 68.31 210 SER A O 1
ATOM 1553 N N . GLU A 1 211 ? 4.249 -14.169 8.159 1.00 67.31 211 GLU A N 1
ATOM 1554 C CA . GLU A 1 211 ? 4.807 -14.364 9.507 1.00 67.31 211 GLU A CA 1
ATOM 1555 C C . GLU A 1 211 ? 3.712 -14.493 10.577 1.00 67.31 211 GLU A C 1
ATOM 1557 O O . GLU A 1 211 ? 3.942 -15.042 11.653 1.00 67.31 211 GLU A O 1
ATOM 1562 N N . ILE A 1 212 ? 2.506 -14.001 10.278 1.00 65.25 212 ILE A N 1
ATOM 1563 C CA . ILE A 1 212 ? 1.361 -13.959 11.191 1.00 65.25 212 ILE A CA 1
ATOM 1564 C C . ILE A 1 212 ? 0.182 -14.716 10.561 1.00 65.25 212 ILE A C 1
ATOM 1566 O O . ILE A 1 212 ? 0.017 -14.740 9.341 1.00 65.25 212 ILE A O 1
ATOM 1570 N N . ALA A 1 213 ? -0.677 -15.337 11.372 1.00 71.81 213 ALA A N 1
ATOM 1571 C CA . ALA A 1 213 ? -1.897 -15.965 10.868 1.00 71.81 213 ALA A CA 1
ATOM 1572 C C . ALA A 1 213 ? -2.757 -14.949 10.086 1.00 71.81 213 ALA A C 1
ATOM 1574 O O . ALA A 1 213 ? -3.164 -13.924 10.629 1.00 71.81 213 ALA A O 1
ATOM 1575 N N . HIS A 1 214 ? -3.039 -15.243 8.813 1.00 68.19 214 HIS A N 1
ATOM 1576 C CA . HIS A 1 214 ? -3.684 -14.294 7.898 1.00 68.19 214 HIS A CA 1
ATOM 1577 C C . HIS A 1 214 ? -5.206 -14.183 8.070 1.00 68.19 214 HIS A C 1
ATOM 1579 O O . HIS A 1 214 ? -5.807 -13.227 7.595 1.00 68.19 214 HIS A O 1
ATOM 1585 N N . GLY A 1 215 ? -5.863 -15.169 8.687 1.00 68.25 215 GLY A N 1
ATOM 1586 C CA . GLY A 1 215 ? -7.319 -15.172 8.904 1.00 68.25 215 GLY A CA 1
ATOM 1587 C C . GLY A 1 215 ? -8.189 -15.338 7.645 1.00 68.25 215 GLY A C 1
ATOM 1588 O O . GLY A 1 215 ? -9.376 -15.627 7.788 1.00 68.25 215 GLY A O 1
ATOM 1589 N N . LEU A 1 216 ? -7.606 -15.201 6.446 1.00 66.88 216 LEU A N 1
ATOM 1590 C CA . LEU A 1 216 ? -8.237 -15.507 5.155 1.00 66.88 216 LEU A CA 1
ATOM 1591 C C . LEU A 1 216 ? -8.725 -16.962 5.086 1.00 66.88 216 LEU A C 1
ATOM 1593 O O . LEU A 1 216 ? -8.064 -17.869 5.602 1.00 66.88 216 LEU A O 1
ATOM 1597 N N . LYS A 1 217 ? -9.861 -17.170 4.423 1.00 69.19 217 LYS A N 1
ATOM 1598 C CA . LYS A 1 217 ? -10.515 -18.461 4.183 1.00 69.19 217 LYS A CA 1
ATOM 1599 C C . LYS A 1 217 ? -10.602 -18.752 2.686 1.00 69.19 217 LYS A C 1
ATOM 1601 O O . LYS A 1 217 ? -10.510 -17.852 1.852 1.00 69.19 217 LYS A O 1
ATOM 1606 N N . ASP A 1 218 ? -10.838 -20.017 2.352 1.00 61.88 218 ASP A N 1
ATOM 1607 C CA . ASP A 1 218 ? -11.037 -20.443 0.967 1.00 61.88 218 ASP A CA 1
ATOM 1608 C C . ASP A 1 218 ? -12.166 -19.647 0.296 1.00 61.88 218 ASP A C 1
ATOM 1610 O O . ASP A 1 218 ? -13.288 -19.570 0.804 1.00 61.88 218 ASP A O 1
ATOM 1614 N N . GLY A 1 219 ? -11.863 -19.068 -0.869 1.00 57.94 219 GLY A N 1
ATOM 1615 C CA . GLY A 1 219 ? -12.801 -18.254 -1.647 1.00 57.94 219 GLY A CA 1
ATOM 1616 C C . GLY A 1 219 ? -12.827 -16.762 -1.294 1.00 57.94 219 GLY A C 1
ATOM 1617 O O . GLY A 1 219 ? -13.577 -16.019 -1.932 1.00 57.94 219 GLY A O 1
ATOM 1618 N N . ASP A 1 220 ? -12.017 -16.301 -0.335 1.00 54.38 220 ASP A N 1
ATOM 1619 C CA . ASP A 1 220 ? -11.883 -14.871 -0.052 1.00 54.38 220 ASP A CA 1
ATOM 1620 C C . ASP A 1 220 ? -11.278 -14.120 -1.250 1.00 54.38 220 ASP A C 1
ATOM 1622 O O . ASP A 1 220 ? -10.290 -14.534 -1.857 1.00 54.38 220 ASP A O 1
ATOM 1626 N N . ASN A 1 221 ? -11.865 -12.966 -1.578 1.00 51.44 221 ASN A N 1
ATOM 1627 C CA . ASN A 1 221 ? -11.296 -12.067 -2.577 1.00 51.44 221 ASN A CA 1
ATOM 1628 C C . ASN A 1 221 ? -10.137 -11.289 -1.953 1.00 51.44 221 ASN A C 1
ATOM 1630 O O . ASN A 1 221 ? -10.353 -10.432 -1.095 1.00 51.44 221 ASN A O 1
ATOM 1634 N N . VAL A 1 222 ? -8.924 -11.545 -2.430 1.00 62.91 222 VAL A N 1
ATOM 1635 C CA . VAL A 1 222 ? -7.715 -10.846 -1.991 1.00 62.91 222 VAL A CA 1
ATOM 1636 C C . VAL A 1 222 ? -7.282 -9.798 -3.012 1.00 62.91 222 VAL A C 1
ATOM 1638 O O . VAL A 1 222 ? -7.551 -9.909 -4.209 1.00 62.91 222 VAL A O 1
ATOM 1641 N N . ARG A 1 223 ? -6.589 -8.763 -2.538 1.00 59.72 223 ARG A N 1
ATOM 1642 C CA . ARG A 1 223 ? -5.870 -7.812 -3.390 1.00 59.72 223 ARG A CA 1
ATOM 1643 C C . ARG A 1 223 ? -4.426 -7.742 -2.934 1.00 59.72 223 ARG A C 1
ATOM 1645 O O . ARG A 1 223 ? -4.163 -7.653 -1.740 1.00 59.72 223 ARG A O 1
ATOM 1652 N N . PHE A 1 224 ? -3.515 -7.736 -3.897 1.00 60.94 224 PHE A N 1
ATOM 1653 C CA . PHE A 1 224 ? -2.101 -7.523 -3.635 1.00 60.94 224 PHE A CA 1
ATOM 1654 C C . PHE A 1 224 ? -1.811 -6.030 -3.603 1.00 60.94 224 PHE A C 1
ATOM 1656 O O . PHE A 1 224 ? -2.066 -5.325 -4.578 1.00 60.94 224 PHE A O 1
ATOM 1663 N N . TYR A 1 225 ? -1.274 -5.566 -2.480 1.00 59.88 225 TYR A N 1
ATOM 1664 C CA . TYR A 1 225 ? -0.660 -4.252 -2.385 1.00 59.88 225 TYR A CA 1
ATOM 1665 C C . TYR A 1 225 ? 0.852 -4.426 -2.464 1.00 59.88 225 TYR A C 1
ATOM 1667 O O . TYR A 1 225 ? 1.434 -5.138 -1.648 1.00 59.88 225 TYR A O 1
ATOM 1675 N N . ILE A 1 226 ? 1.473 -3.788 -3.451 1.00 61.59 226 ILE A N 1
ATOM 1676 C CA . ILE A 1 226 ? 2.925 -3.746 -3.587 1.00 61.59 226 ILE A CA 1
ATOM 1677 C C . ILE A 1 226 ? 3.329 -2.282 -3.377 1.00 61.59 226 ILE A C 1
ATOM 1679 O O . ILE A 1 226 ? 2.985 -1.447 -4.218 1.00 61.59 226 ILE A O 1
ATOM 1683 N N . PRO A 1 227 ? 3.983 -1.939 -2.253 1.00 58.12 227 PRO A N 1
ATOM 1684 C CA . PRO A 1 227 ? 4.375 -0.563 -1.979 1.00 58.12 227 PRO A CA 1
ATOM 1685 C C . PRO A 1 227 ? 5.345 -0.056 -3.048 1.00 58.12 227 PRO A C 1
ATOM 1687 O O . PRO A 1 227 ? 6.198 -0.808 -3.518 1.00 58.12 227 PRO A O 1
ATOM 1690 N N . ASN A 1 228 ? 5.208 1.222 -3.413 1.00 65.94 228 ASN A N 1
ATOM 1691 C CA . ASN A 1 228 ? 6.052 1.900 -4.405 1.00 65.94 228 ASN A CA 1
ATOM 1692 C C . ASN A 1 228 ? 6.154 1.141 -5.739 1.00 65.94 228 ASN A C 1
ATOM 1694 O O . ASN A 1 228 ? 7.205 1.147 -6.383 1.00 65.94 228 ASN A O 1
ATOM 1698 N N . SER A 1 229 ? 5.079 0.441 -6.119 1.00 75.38 229 SER A N 1
ATOM 1699 C CA . SER A 1 229 ? 4.998 -0.211 -7.415 1.00 75.38 229 SER A CA 1
ATOM 1700 C C . SER A 1 229 ? 4.497 0.768 -8.460 1.00 75.38 229 SER A C 1
ATOM 1702 O O . SER A 1 229 ? 3.467 1.412 -8.267 1.00 75.38 229 SER A O 1
ATOM 1704 N N . VAL A 1 230 ? 5.220 0.846 -9.568 1.00 82.62 230 VAL A N 1
ATOM 1705 C CA . VAL A 1 230 ? 4.870 1.681 -10.714 1.00 82.62 230 VAL A CA 1
ATOM 1706 C C . VAL A 1 230 ? 4.571 0.766 -11.887 1.00 82.62 230 VAL A C 1
ATOM 1708 O O . VAL A 1 230 ? 5.302 -0.196 -12.142 1.00 82.62 230 VAL A O 1
ATOM 1711 N N . ASN A 1 231 ? 3.461 1.042 -12.569 1.00 86.94 231 ASN A N 1
ATOM 1712 C CA . ASN A 1 231 ? 3.048 0.274 -13.733 1.00 86.94 231 ASN A CA 1
ATOM 1713 C C . ASN A 1 231 ? 3.737 0.810 -14.982 1.00 86.94 231 ASN A C 1
ATOM 1715 O O . ASN A 1 231 ? 3.841 2.016 -15.190 1.00 86.94 231 ASN A O 1
ATOM 1719 N N . ILE A 1 232 ? 4.161 -0.113 -15.833 1.00 92.44 232 ILE A N 1
ATOM 1720 C CA . ILE A 1 232 ? 4.692 0.202 -17.151 1.00 92.44 232 ILE A CA 1
ATOM 1721 C C . ILE A 1 232 ? 3.521 0.347 -18.120 1.00 92.44 232 ILE A C 1
ATOM 1723 O O . ILE A 1 232 ? 2.581 -0.457 -18.100 1.00 92.44 232 ILE A O 1
ATOM 1727 N N . THR A 1 233 ? 3.587 1.332 -19.011 1.00 92.12 233 THR A N 1
ATOM 1728 C CA . THR A 1 233 ? 2.641 1.451 -20.120 1.00 92.12 233 THR A CA 1
ATOM 1729 C C . THR A 1 233 ? 2.712 0.190 -20.977 1.00 92.12 233 THR A C 1
ATOM 1731 O O . THR A 1 233 ? 3.779 -0.203 -21.459 1.00 92.12 233 THR A O 1
ATOM 1734 N N . ALA A 1 234 ? 1.571 -0.469 -21.169 1.00 91.62 234 ALA A N 1
ATOM 1735 C CA . ALA A 1 234 ? 1.512 -1.763 -21.836 1.00 91.62 234 ALA A CA 1
ATOM 1736 C C . ALA A 1 234 ? 2.178 -1.734 -23.225 1.00 91.62 234 ALA A C 1
ATOM 1738 O O . ALA A 1 234 ? 1.901 -0.859 -24.043 1.00 91.62 234 ALA A O 1
ATOM 1739 N N . GLY A 1 235 ? 3.040 -2.720 -23.491 1.00 90.00 235 GLY A N 1
ATOM 1740 C CA . GLY A 1 235 ? 3.723 -2.875 -24.779 1.00 90.00 235 GLY A CA 1
ATOM 1741 C C . GLY A 1 235 ? 4.935 -1.965 -24.996 1.00 90.00 235 GLY A C 1
ATOM 1742 O O . GLY A 1 235 ? 5.486 -1.976 -26.091 1.00 90.00 235 GLY A O 1
ATOM 1743 N N . THR A 1 236 ? 5.361 -1.199 -23.988 1.00 94.19 236 THR A N 1
ATOM 1744 C CA . THR A 1 236 ? 6.509 -0.284 -24.126 1.00 94.19 236 THR A CA 1
ATOM 1745 C C . THR A 1 236 ? 7.832 -0.861 -23.635 1.00 94.19 236 THR A C 1
ATOM 1747 O O . THR A 1 236 ? 8.869 -0.316 -23.987 1.00 94.19 236 THR A O 1
ATOM 1750 N N . MET A 1 237 ? 7.812 -1.967 -22.880 1.00 95.81 237 MET A N 1
ATOM 1751 C CA . MET A 1 237 ? 9.016 -2.650 -22.397 1.00 95.81 237 MET A CA 1
ATOM 1752 C C . MET A 1 237 ? 9.743 -3.360 -23.541 1.00 95.81 237 MET A C 1
ATOM 1754 O O . MET A 1 237 ? 9.290 -4.405 -24.014 1.00 95.81 237 MET A O 1
ATOM 1758 N N . ILE A 1 238 ? 10.860 -2.787 -23.987 1.00 95.62 238 ILE A N 1
ATOM 1759 C CA . ILE A 1 238 ? 11.635 -3.258 -25.140 1.00 95.62 238 ILE A CA 1
ATOM 1760 C C . ILE A 1 238 ? 13.139 -3.272 -24.850 1.00 95.62 238 ILE A C 1
ATOM 1762 O O . ILE A 1 238 ? 13.653 -2.429 -24.117 1.00 95.62 238 ILE A O 1
ATOM 1766 N N . SER A 1 239 ? 13.853 -4.216 -25.458 1.00 94.81 239 SER A N 1
ATOM 1767 C CA . SER A 1 239 ? 15.317 -4.255 -25.494 1.00 94.81 239 SER A CA 1
ATOM 1768 C C . SER A 1 239 ? 15.863 -3.291 -26.553 1.00 94.81 239 SER A C 1
ATOM 1770 O O . SER A 1 239 ? 15.323 -3.220 -27.661 1.00 94.81 239 SER A O 1
ATOM 1772 N N . VAL A 1 240 ? 16.931 -2.559 -26.225 1.00 94.75 240 VAL A N 1
ATOM 1773 C CA . VAL A 1 240 ? 17.511 -1.491 -27.067 1.00 94.75 240 VAL A CA 1
ATOM 1774 C C . VAL A 1 240 ? 19.049 -1.566 -27.158 1.00 94.75 240 VAL A C 1
ATOM 1776 O O . VAL A 1 240 ? 19.673 -2.249 -26.345 1.00 94.75 240 VAL A O 1
ATOM 1779 N N . ASP A 1 241 ? 19.675 -0.907 -28.145 1.00 91.19 241 ASP A N 1
ATOM 1780 C CA . ASP A 1 241 ? 21.126 -0.607 -28.140 1.00 91.19 241 ASP A CA 1
ATOM 1781 C C . ASP A 1 241 ? 21.466 0.560 -27.192 1.00 91.19 241 ASP A C 1
ATOM 1783 O O . ASP A 1 241 ? 20.625 1.073 -26.456 1.00 91.19 241 ASP A O 1
ATOM 1787 N N . GLU A 1 242 ? 22.741 0.959 -27.188 1.00 85.69 242 GLU A N 1
ATOM 1788 C CA . GLU A 1 242 ? 23.262 2.156 -26.517 1.00 85.69 242 GLU A CA 1
ATOM 1789 C C . GLU A 1 242 ? 22.639 3.465 -27.040 1.00 85.69 242 GLU A C 1
ATOM 1791 O O . GLU A 1 242 ? 22.608 4.449 -26.303 1.00 85.69 242 GLU A O 1
ATOM 1796 N N . ASP A 1 243 ? 22.096 3.472 -28.263 1.00 85.81 243 ASP A N 1
ATOM 1797 C CA . ASP A 1 243 ? 21.451 4.633 -28.888 1.00 85.81 243 ASP A CA 1
ATOM 1798 C C . ASP A 1 243 ? 19.917 4.644 -28.686 1.00 85.81 243 ASP A C 1
ATOM 1800 O O . ASP A 1 243 ? 19.228 5.551 -29.162 1.00 85.81 243 ASP A O 1
ATOM 1804 N N . GLY A 1 244 ? 19.355 3.658 -27.973 1.00 85.12 244 GLY A N 1
ATOM 1805 C CA . GLY A 1 244 ? 17.915 3.543 -27.711 1.00 85.12 244 GLY A CA 1
ATOM 1806 C C . GLY A 1 244 ? 17.099 2.935 -28.861 1.00 85.12 244 GLY A C 1
ATOM 1807 O O . GLY A 1 244 ? 15.865 2.963 -28.831 1.00 85.12 244 GLY A O 1
ATOM 1808 N N . VAL A 1 245 ? 17.745 2.368 -29.879 1.00 90.81 245 VAL A N 1
ATOM 1809 C CA . VAL A 1 245 ? 17.079 1.686 -30.992 1.00 90.81 245 VAL A CA 1
ATOM 1810 C C . VAL A 1 245 ? 16.737 0.259 -30.588 1.00 90.81 245 VAL A C 1
ATOM 1812 O O . VAL A 1 245 ? 17.564 -0.480 -30.061 1.00 90.81 245 VAL A O 1
ATOM 1815 N N . GLN A 1 246 ? 15.499 -0.151 -30.863 1.00 93.75 246 GLN A N 1
ATOM 1816 C CA . GLN A 1 246 ? 15.023 -1.490 -30.541 1.00 93.75 246 GLN A CA 1
ATOM 1817 C C . GLN A 1 246 ? 15.882 -2.576 -31.207 1.00 93.75 246 GLN A C 1
ATOM 1819 O O . GLN A 1 246 ? 16.073 -2.571 -32.425 1.00 93.75 246 GLN A O 1
ATOM 1824 N N . MET A 1 247 ? 16.310 -3.560 -30.418 1.00 93.56 247 MET A N 1
ATOM 1825 C CA . MET A 1 247 ? 17.041 -4.734 -30.900 1.00 93.56 247 MET A CA 1
ATOM 1826 C C . MET A 1 247 ? 16.533 -6.028 -30.256 1.00 93.56 247 MET A C 1
ATOM 1828 O O . MET A 1 247 ? 15.971 -5.977 -29.164 1.00 93.56 247 MET A O 1
ATOM 1832 N N . PRO A 1 248 ? 16.731 -7.201 -30.877 1.00 92.62 248 PRO A N 1
ATOM 1833 C CA . PRO A 1 248 ? 16.415 -8.484 -30.251 1.00 92.62 248 PRO A CA 1
ATOM 1834 C C . PRO A 1 248 ? 17.386 -8.831 -29.114 1.00 92.62 248 PRO A C 1
ATOM 1836 O O . PRO A 1 248 ? 18.592 -8.657 -29.258 1.00 92.62 248 PRO A O 1
ATOM 1839 N N . GLU A 1 249 ? 16.892 -9.456 -28.041 1.00 90.94 249 GLU A N 1
ATOM 1840 C CA . GLU A 1 249 ? 17.736 -9.971 -26.942 1.00 90.94 249 GLU A CA 1
ATOM 1841 C C . GLU A 1 249 ? 18.751 -11.036 -27.397 1.00 90.94 249 GLU A C 1
ATOM 1843 O O . GLU A 1 249 ? 19.765 -11.259 -26.744 1.00 90.94 249 GLU A O 1
ATOM 1848 N N . THR A 1 250 ? 18.487 -11.708 -28.524 1.00 89.38 250 THR A N 1
ATOM 1849 C CA . THR A 1 250 ? 19.384 -12.712 -29.118 1.00 89.38 250 THR A CA 1
ATOM 1850 C C . THR A 1 250 ? 20.551 -12.103 -29.895 1.00 89.38 250 THR A C 1
ATOM 1852 O O . THR A 1 250 ? 21.391 -12.847 -30.403 1.00 89.38 250 THR A O 1
ATOM 1855 N N . ASP A 1 251 ? 20.579 -10.782 -30.074 1.00 89.88 251 ASP A N 1
ATOM 1856 C CA . ASP A 1 251 ? 21.673 -10.103 -30.761 1.00 89.88 251 ASP A CA 1
ATOM 1857 C C . ASP A 1 251 ? 22.947 -10.132 -29.901 1.00 89.88 251 ASP A C 1
ATOM 1859 O O . ASP A 1 251 ? 22.915 -9.872 -28.700 1.00 89.88 251 ASP A O 1
ATOM 1863 N N . ALA A 1 252 ? 24.099 -10.419 -30.510 1.00 86.12 252 ALA A N 1
ATOM 1864 C CA . ALA A 1 252 ? 25.381 -10.473 -29.802 1.00 86.12 252 ALA A CA 1
ATOM 1865 C C . ALA A 1 252 ? 25.809 -9.109 -29.214 1.00 86.12 252 ALA A C 1
ATOM 1867 O O . ALA A 1 252 ? 26.641 -9.039 -28.297 1.00 86.12 252 ALA A O 1
ATOM 1868 N N . ASN A 1 253 ? 25.254 -8.019 -29.745 1.00 86.88 253 ASN A N 1
ATOM 1869 C CA . ASN A 1 253 ? 25.508 -6.664 -29.278 1.00 86.88 253 ASN A CA 1
ATOM 1870 C C . ASN A 1 253 ? 24.589 -6.251 -28.130 1.00 86.88 253 ASN A C 1
ATOM 1872 O O . ASN A 1 253 ? 24.839 -5.212 -27.528 1.00 86.88 253 ASN A O 1
ATOM 1876 N N . PHE A 1 254 ? 23.587 -7.057 -27.774 1.00 88.62 254 PHE A N 1
ATOM 1877 C CA . PHE A 1 254 ? 22.723 -6.753 -26.645 1.00 88.62 254 PHE A CA 1
ATOM 1878 C C . PHE A 1 254 ? 23.524 -6.753 -25.339 1.00 88.62 254 PHE A C 1
ATOM 1880 O O . PHE A 1 254 ? 24.089 -7.770 -24.931 1.00 88.62 254 PHE A O 1
ATOM 1887 N N . LYS A 1 255 ? 23.588 -5.589 -24.682 1.00 86.69 255 LYS A N 1
ATOM 1888 C CA . LYS A 1 255 ? 24.282 -5.385 -23.395 1.00 86.69 255 LYS A CA 1
ATOM 1889 C C . LYS A 1 255 ? 23.326 -5.242 -22.212 1.00 86.69 255 LYS A C 1
ATOM 1891 O O . LYS A 1 255 ? 23.725 -4.786 -21.147 1.00 86.69 255 LYS A O 1
ATOM 1896 N N . GLY A 1 256 ? 22.072 -5.662 -22.391 1.00 88.06 256 GLY A N 1
ATOM 1897 C CA . GLY A 1 256 ? 21.083 -5.662 -21.317 1.00 88.06 256 GLY A CA 1
ATOM 1898 C C . GLY A 1 256 ? 20.395 -4.319 -21.151 1.00 88.06 256 GLY A C 1
ATOM 1899 O O . GLY A 1 256 ? 19.914 -4.044 -20.057 1.00 88.06 256 GLY A O 1
ATOM 1900 N N . ASN A 1 257 ? 20.376 -3.486 -22.196 1.00 92.81 257 ASN A N 1
ATOM 1901 C CA . ASN A 1 257 ? 19.719 -2.185 -22.173 1.00 92.81 257 ASN A CA 1
ATOM 1902 C C . ASN A 1 257 ? 18.226 -2.338 -22.481 1.00 92.81 257 ASN A C 1
ATOM 1904 O O . ASN A 1 257 ? 17.831 -2.999 -23.443 1.00 92.81 257 ASN A O 1
ATOM 1908 N N . TRP A 1 258 ? 17.395 -1.696 -21.677 1.00 95.38 258 TRP A N 1
ATOM 1909 C CA . TRP A 1 258 ? 15.945 -1.730 -21.783 1.00 95.38 258 TRP A CA 1
ATOM 1910 C C . TRP A 1 258 ? 15.385 -0.316 -21.794 1.00 95.38 258 TRP A C 1
ATOM 1912 O O . TRP A 1 258 ? 15.913 0.577 -21.128 1.00 95.38 258 TRP A O 1
ATOM 1922 N N . GLN A 1 259 ? 14.287 -0.142 -22.519 1.00 96.00 259 GLN A N 1
ATOM 1923 C CA . GLN A 1 259 ? 13.496 1.077 -22.552 1.00 96.00 259 GLN A CA 1
ATOM 1924 C C . GLN A 1 259 ? 12.034 0.748 -22.269 1.00 96.00 259 GLN A C 1
ATOM 1926 O O . GLN A 1 259 ? 11.527 -0.275 -22.726 1.00 96.00 259 GLN A O 1
ATOM 1931 N N . PHE A 1 260 ? 11.354 1.627 -21.541 1.00 95.75 260 PHE A N 1
ATOM 1932 C CA . PHE A 1 260 ? 9.911 1.563 -21.333 1.00 95.75 260 PHE A CA 1
ATOM 1933 C C . PHE A 1 260 ? 9.333 2.934 -21.011 1.00 95.75 260 PHE A C 1
ATOM 1935 O O . PHE A 1 260 ? 10.078 3.882 -20.756 1.00 95.75 260 PHE A O 1
ATOM 1942 N N . THR A 1 261 ? 8.002 3.046 -21.019 1.00 95.25 261 THR A N 1
ATOM 1943 C CA . THR A 1 261 ? 7.326 4.279 -20.613 1.00 95.25 261 THR A CA 1
ATOM 1944 C C . THR A 1 261 ? 6.426 4.086 -19.404 1.00 95.25 261 THR A C 1
ATOM 1946 O O . THR A 1 261 ? 5.906 2.996 -19.155 1.00 95.25 261 THR A O 1
ATOM 1949 N N . ILE A 1 262 ? 6.237 5.168 -18.655 1.00 92.88 262 ILE A N 1
ATOM 1950 C CA . ILE A 1 262 ? 5.300 5.259 -17.530 1.00 92.88 262 ILE A CA 1
ATOM 1951 C C . ILE A 1 262 ? 4.461 6.541 -17.651 1.00 92.88 262 ILE A C 1
ATOM 1953 O O . ILE A 1 262 ? 4.932 7.507 -18.261 1.00 92.88 262 ILE A O 1
ATOM 1957 N N . PRO A 1 263 ? 3.247 6.595 -17.075 1.00 87.81 263 PRO A N 1
ATOM 1958 C CA . PRO A 1 263 ? 2.479 7.834 -16.971 1.00 87.81 263 PRO A CA 1
ATOM 1959 C C . PRO A 1 263 ? 3.235 8.923 -16.197 1.00 87.81 263 PRO A C 1
ATOM 1961 O O . PRO A 1 263 ? 3.954 8.633 -15.242 1.00 87.81 263 PRO A O 1
ATOM 1964 N N . ILE A 1 264 ? 3.045 10.188 -16.577 1.00 82.06 264 ILE A N 1
ATOM 1965 C CA . ILE A 1 264 ? 3.731 11.329 -15.951 1.00 82.06 264 ILE A CA 1
ATOM 1966 C C . ILE A 1 264 ? 3.401 11.482 -14.463 1.00 82.06 264 ILE A C 1
ATOM 1968 O O . ILE A 1 264 ? 4.276 11.839 -13.680 1.00 82.06 264 ILE A O 1
ATOM 1972 N N . ASP A 1 265 ? 2.171 11.150 -14.072 1.00 75.62 265 ASP A N 1
ATOM 1973 C CA . ASP A 1 265 ? 1.710 11.216 -12.682 1.00 75.62 265 ASP A CA 1
ATOM 1974 C C . ASP A 1 265 ? 2.323 10.111 -11.801 1.00 75.62 265 ASP A C 1
ATOM 1976 O O . ASP A 1 265 ? 2.374 10.255 -10.579 1.00 75.62 265 ASP A O 1
ATOM 1980 N N . ASP A 1 266 ? 2.822 9.033 -12.416 1.00 75.56 266 ASP A N 1
ATOM 1981 C CA . ASP A 1 266 ? 3.473 7.914 -11.728 1.00 75.56 266 ASP A CA 1
ATOM 1982 C C . ASP A 1 266 ? 4.999 8.103 -11.622 1.00 75.56 266 ASP A C 1
ATOM 1984 O O . ASP A 1 266 ? 5.681 7.335 -10.934 1.00 75.56 266 ASP A O 1
ATOM 1988 N N . TYR A 1 267 ? 5.559 9.125 -12.283 1.00 77.19 267 TYR A N 1
ATOM 1989 C CA . TYR A 1 267 ? 6.977 9.444 -12.172 1.00 77.19 267 TYR A CA 1
ATOM 1990 C C . TYR A 1 267 ? 7.303 9.954 -10.770 1.00 77.19 267 TYR A C 1
ATOM 1992 O O . TYR A 1 267 ? 6.788 10.970 -10.299 1.00 77.19 267 TYR A O 1
ATOM 2000 N N . MET A 1 268 ? 8.229 9.267 -10.108 1.00 69.44 268 MET A N 1
ATOM 2001 C CA . MET A 1 268 ? 8.742 9.694 -8.813 1.00 69.44 268 MET A CA 1
ATOM 2002 C C . MET A 1 268 ? 10.065 10.432 -8.986 1.00 69.44 268 MET A C 1
ATOM 2004 O O . MET A 1 268 ? 10.918 10.024 -9.767 1.00 69.44 268 MET A O 1
ATOM 2008 N N . THR A 1 269 ? 10.303 11.469 -8.180 1.00 66.38 269 THR A N 1
ATOM 2009 C CA . THR A 1 269 ? 11.571 12.227 -8.184 1.00 66.38 269 THR A CA 1
ATOM 2010 C C . THR A 1 269 ? 12.802 11.375 -7.864 1.00 66.38 269 THR A C 1
ATOM 2012 O O . THR A 1 269 ? 13.924 11.812 -8.094 1.00 66.38 269 THR A O 1
ATOM 2015 N N . SER A 1 270 ? 12.604 10.161 -7.347 1.00 65.12 270 SER A N 1
ATOM 2016 C CA . SER A 1 270 ? 13.633 9.148 -7.124 1.00 65.12 270 SER A CA 1
ATOM 2017 C C . SER A 1 270 ? 13.985 8.320 -8.366 1.00 65.12 270 SER A C 1
ATOM 2019 O O . SER A 1 270 ? 14.929 7.539 -8.297 1.00 65.12 270 SER A O 1
ATOM 2021 N N . MET A 1 271 ? 13.259 8.437 -9.482 1.00 75.44 271 MET A N 1
ATOM 2022 C CA . MET A 1 271 ? 13.535 7.736 -10.747 1.00 75.44 271 MET A CA 1
ATOM 2023 C C . MET A 1 271 ? 14.562 8.500 -11.596 1.00 75.44 271 MET A C 1
ATOM 2025 O O . MET A 1 271 ? 14.319 8.842 -12.749 1.00 75.44 271 MET A O 1
ATOM 2029 N N . THR A 1 272 ? 15.712 8.806 -11.004 1.00 80.38 272 THR A N 1
ATOM 2030 C CA . THR A 1 272 ? 16.817 9.512 -11.666 1.00 80.38 272 THR A CA 1
ATOM 2031 C C . THR A 1 272 ? 17.881 8.530 -12.158 1.00 80.38 272 THR A C 1
ATOM 2033 O O . THR A 1 272 ? 17.912 7.395 -11.673 1.00 80.38 272 THR A O 1
ATOM 2036 N N . PRO A 1 273 ? 18.797 8.958 -13.048 1.00 84.12 273 PRO A N 1
ATOM 2037 C CA . PRO A 1 273 ? 19.999 8.188 -13.356 1.00 84.12 273 PRO A CA 1
ATOM 2038 C C . PRO A 1 273 ? 20.713 7.688 -12.091 1.00 84.12 273 PRO A C 1
ATOM 2040 O O . PRO A 1 273 ? 20.636 8.318 -11.029 1.00 84.12 273 PRO A O 1
ATOM 2043 N N . ASP A 1 274 ? 21.355 6.528 -12.209 1.00 81.94 274 ASP A N 1
ATOM 2044 C CA . ASP A 1 274 ? 22.083 5.808 -11.153 1.00 81.94 274 ASP A CA 1
ATOM 2045 C C . ASP A 1 274 ? 21.212 5.197 -10.040 1.00 81.94 274 ASP A C 1
ATOM 2047 O O . ASP A 1 274 ? 21.720 4.692 -9.033 1.00 81.94 274 ASP A O 1
ATOM 2051 N N . LYS A 1 275 ? 19.883 5.208 -10.195 1.00 82.00 275 LYS A N 1
ATOM 2052 C CA . LYS A 1 275 ? 18.957 4.512 -9.290 1.00 82.00 275 LYS A CA 1
ATOM 2053 C C . LYS A 1 275 ? 18.536 3.165 -9.853 1.00 82.00 275 LYS A C 1
ATOM 2055 O O . LYS A 1 275 ? 18.467 2.972 -11.060 1.00 82.00 275 LYS A O 1
ATOM 2060 N N . VAL A 1 276 ? 18.263 2.225 -8.950 1.00 83.62 276 VAL A N 1
ATOM 2061 C CA . VAL A 1 276 ? 17.904 0.849 -9.300 1.00 83.62 276 VAL A CA 1
ATOM 2062 C C . VAL A 1 276 ? 16.400 0.651 -9.181 1.00 83.62 276 VAL A C 1
ATOM 2064 O O . VAL A 1 276 ? 15.797 0.950 -8.147 1.00 83.62 276 VAL A O 1
ATOM 2067 N N . LEU A 1 277 ? 15.812 0.105 -10.238 1.00 84.75 277 LEU A N 1
ATOM 2068 C CA . LEU A 1 277 ? 14.446 -0.392 -10.279 1.00 84.75 277 LEU A CA 1
ATOM 2069 C C . LEU A 1 277 ? 14.457 -1.907 -10.104 1.00 84.75 277 LEU A C 1
ATOM 2071 O O . LEU A 1 277 ? 15.289 -2.604 -10.685 1.00 84.75 277 LEU A O 1
ATOM 2075 N N . ASN A 1 278 ? 13.537 -2.421 -9.297 1.00 83.50 278 ASN A N 1
ATOM 2076 C CA . ASN A 1 278 ? 13.456 -3.836 -8.978 1.00 83.50 278 ASN A CA 1
ATOM 2077 C C . ASN A 1 278 ? 12.262 -4.474 -9.702 1.00 83.50 278 ASN A C 1
ATOM 2079 O O . ASN A 1 278 ? 11.106 -4.186 -9.388 1.00 83.50 278 ASN A O 1
ATOM 2083 N N . PHE A 1 279 ? 12.551 -5.356 -10.658 1.00 82.31 279 PHE A N 1
ATOM 2084 C CA . PHE A 1 279 ? 11.562 -6.147 -11.401 1.00 82.31 279 PHE A CA 1
ATOM 2085 C C . PHE A 1 279 ? 11.437 -7.582 -10.862 1.00 82.31 279 PHE A C 1
ATOM 2087 O O . PHE A 1 279 ? 10.877 -8.461 -11.510 1.00 82.31 279 PHE A O 1
ATOM 2094 N N . GLY A 1 280 ? 11.971 -7.842 -9.670 1.00 73.06 280 GLY A N 1
ATOM 2095 C CA . GLY A 1 280 ? 12.035 -9.158 -9.051 1.00 73.06 280 GLY A CA 1
ATOM 2096 C C . GLY A 1 280 ? 13.470 -9.633 -8.848 1.00 73.06 280 GLY A C 1
ATOM 2097 O O . GLY A 1 280 ? 14.438 -9.001 -9.271 1.00 73.06 280 GLY A O 1
ATOM 2098 N N . THR A 1 281 ? 13.607 -10.774 -8.173 1.00 70.81 281 THR A N 1
ATOM 2099 C CA . THR A 1 281 ? 14.906 -11.355 -7.822 1.00 70.81 281 THR A CA 1
ATOM 2100 C C . THR A 1 281 ? 15.772 -11.557 -9.061 1.00 70.81 281 THR A C 1
ATOM 2102 O O . THR A 1 281 ? 15.441 -12.348 -9.943 1.00 70.81 281 THR A O 1
ATOM 2105 N N . GLY A 1 282 ? 16.906 -10.859 -9.110 1.00 71.94 282 GLY A N 1
ATOM 2106 C CA . GLY A 1 282 ? 17.847 -10.953 -10.218 1.00 71.94 282 GLY A CA 1
ATOM 2107 C C . GLY A 1 282 ? 17.470 -10.187 -11.470 1.00 71.94 282 GLY A C 1
ATOM 2108 O O . GLY A 1 282 ? 18.111 -10.384 -12.498 1.00 71.94 282 GLY A O 1
ATOM 2109 N N . LYS A 1 283 ? 16.463 -9.319 -11.376 1.00 81.50 283 LYS A N 1
ATOM 2110 C CA . LYS A 1 283 ? 15.997 -8.425 -12.432 1.00 81.50 283 LYS A CA 1
ATOM 2111 C C . LYS A 1 283 ? 16.099 -6.973 -11.961 1.00 81.50 283 LYS A C 1
ATOM 2113 O O . LYS A 1 283 ? 15.118 -6.233 -11.925 1.00 81.50 283 LYS A O 1
ATOM 2118 N N . GLU A 1 284 ? 17.289 -6.579 -11.524 1.00 85.25 284 GLU A N 1
ATOM 2119 C CA . GLU A 1 284 ? 17.568 -5.212 -11.093 1.00 85.25 284 GLU A CA 1
ATOM 2120 C C . GLU A 1 284 ? 18.048 -4.368 -12.282 1.00 85.25 284 GLU A C 1
ATOM 2122 O O . GLU A 1 284 ? 19.028 -4.715 -12.938 1.00 85.25 284 GLU A O 1
ATOM 2127 N N . LEU A 1 285 ? 17.358 -3.263 -12.572 1.00 87.38 285 LEU A N 1
ATOM 2128 C CA . LEU A 1 285 ? 17.678 -2.364 -13.683 1.00 87.38 285 LEU A CA 1
ATOM 2129 C C . LEU A 1 285 ? 18.238 -1.048 -13.151 1.00 87.38 285 LEU A C 1
ATOM 2131 O O . LEU A 1 285 ? 17.563 -0.344 -12.401 1.00 87.38 285 LEU A O 1
ATOM 2135 N N . LEU A 1 286 ? 19.452 -0.700 -13.566 1.00 87.94 286 LEU A N 1
ATOM 2136 C CA . LEU A 1 286 ? 20.065 0.595 -13.285 1.00 87.94 286 LEU A CA 1
ATOM 2137 C C . LEU A 1 286 ? 19.571 1.631 -14.298 1.00 87.94 286 LEU A C 1
ATOM 2139 O O . LEU A 1 286 ? 19.792 1.462 -15.497 1.00 87.94 286 LEU A O 1
ATOM 2143 N N . ILE A 1 287 ? 18.922 2.696 -13.830 1.00 88.88 287 ILE A N 1
ATOM 2144 C CA . ILE A 1 287 ? 18.438 3.791 -14.675 1.00 88.88 287 ILE A CA 1
ATOM 2145 C C . ILE A 1 287 ? 19.634 4.552 -15.252 1.00 88.88 287 ILE A C 1
ATOM 2147 O O . ILE A 1 287 ? 20.497 5.024 -14.514 1.00 88.88 287 ILE A O 1
ATOM 2151 N N . GLN A 1 288 ? 19.640 4.718 -16.569 1.00 91.12 288 GLN A N 1
ATOM 2152 C CA . GLN A 1 288 ? 20.593 5.544 -17.310 1.00 91.12 288 GLN A CA 1
ATOM 2153 C C . GLN A 1 288 ? 19.973 6.892 -17.686 1.00 91.12 288 GLN A C 1
ATOM 2155 O O . GLN A 1 288 ? 20.628 7.927 -17.587 1.00 91.12 288 GLN A O 1
ATOM 2160 N N . SER A 1 289 ? 18.696 6.905 -18.076 1.00 92.06 289 SER A N 1
ATOM 2161 C CA . SER A 1 289 ? 17.971 8.141 -18.358 1.00 92.06 289 SER A CA 1
ATOM 2162 C C . SER A 1 289 ? 16.495 8.035 -17.988 1.00 92.06 289 SER A C 1
ATOM 2164 O O . SER A 1 289 ? 15.903 6.957 -18.024 1.00 92.06 289 SER A O 1
ATOM 2166 N N . ALA A 1 290 ? 15.911 9.176 -17.632 1.00 91.88 290 ALA A N 1
ATOM 2167 C CA . ALA A 1 290 ? 14.478 9.342 -17.464 1.00 91.88 290 ALA A CA 1
ATOM 2168 C C . ALA A 1 290 ? 14.092 10.725 -17.999 1.00 91.88 290 ALA A C 1
ATOM 2170 O O . ALA A 1 290 ? 14.483 11.751 -17.438 1.00 91.88 290 ALA A O 1
ATOM 2171 N N . VAL A 1 291 ? 13.372 10.758 -19.117 1.00 92.19 291 VAL A N 1
ATOM 2172 C CA . VAL A 1 291 ? 13.019 11.992 -19.834 1.00 92.19 291 VAL A CA 1
ATOM 2173 C C . VAL A 1 291 ? 11.546 11.984 -20.209 1.00 92.19 291 VAL A C 1
ATOM 2175 O O . VAL A 1 291 ? 10.954 10.923 -20.382 1.00 92.19 291 VAL A O 1
ATOM 2178 N N . VAL A 1 292 ? 10.935 13.161 -20.327 1.00 91.12 292 VAL A N 1
ATOM 2179 C CA . VAL A 1 292 ? 9.565 13.262 -20.848 1.00 91.12 292 VAL A CA 1
ATOM 2180 C C . VAL A 1 292 ? 9.569 12.782 -22.299 1.00 91.12 292 VAL A C 1
ATOM 2182 O O . VAL A 1 292 ? 10.478 13.113 -23.056 1.00 91.12 292 VAL A O 1
ATOM 2185 N N . SER A 1 293 ? 8.580 11.979 -22.677 1.00 91.06 293 SER A N 1
ATOM 2186 C CA . SER A 1 293 ? 8.460 11.447 -24.031 1.00 91.06 293 SER A CA 1
ATOM 2187 C C . SER A 1 293 ? 8.170 12.561 -25.038 1.00 91.06 293 SER A C 1
ATOM 2189 O O . SER A 1 293 ? 7.208 13.316 -24.891 1.00 91.06 293 SER A O 1
ATOM 2191 N N . ASP A 1 294 ? 8.966 12.610 -26.108 1.00 88.75 294 ASP A N 1
ATOM 2192 C CA . ASP A 1 294 ? 8.755 13.523 -27.239 1.00 88.75 294 ASP A CA 1
ATOM 2193 C C . ASP A 1 294 ? 7.521 13.148 -28.080 1.00 88.75 294 ASP A C 1
ATOM 2195 O O . ASP A 1 294 ? 6.995 13.970 -28.832 1.00 88.75 294 ASP A O 1
ATOM 2199 N N . VAL A 1 295 ? 7.056 11.897 -27.970 1.00 88.69 295 VAL A N 1
ATOM 2200 C CA . VAL A 1 295 ? 5.885 11.381 -28.696 1.00 88.69 295 VAL A CA 1
ATOM 2201 C C . VAL A 1 295 ? 4.594 11.669 -27.932 1.00 88.69 295 VAL A C 1
ATOM 2203 O O . VAL A 1 295 ? 3.582 12.019 -28.538 1.00 88.69 295 VAL A O 1
ATOM 2206 N N . ASP A 1 296 ? 4.630 11.522 -26.607 1.00 89.81 296 ASP A N 1
ATOM 2207 C CA . ASP A 1 296 ? 3.497 11.767 -25.717 1.00 89.81 296 ASP A CA 1
ATOM 2208 C C . ASP A 1 296 ? 3.982 12.459 -24.431 1.00 89.81 296 ASP A C 1
ATOM 2210 O O . ASP A 1 296 ? 4.477 11.786 -23.528 1.00 89.81 296 ASP A O 1
ATOM 2214 N N . PRO A 1 297 ? 3.798 13.785 -24.290 1.00 89.19 297 PRO A N 1
ATOM 2215 C CA . PRO A 1 297 ? 4.308 14.535 -23.144 1.00 89.19 297 PRO A CA 1
ATOM 2216 C C . PRO A 1 297 ? 3.618 14.179 -21.817 1.00 89.19 297 PRO A C 1
ATOM 2218 O O . PRO A 1 297 ? 3.993 14.715 -20.778 1.00 89.19 297 PRO A O 1
ATOM 2221 N N . THR A 1 298 ? 2.612 13.299 -21.828 1.00 89.56 298 THR A N 1
ATOM 2222 C CA . THR A 1 298 ? 1.990 12.739 -20.618 1.00 89.56 298 THR A CA 1
ATOM 2223 C C . THR A 1 298 ? 2.689 11.476 -20.114 1.00 89.56 298 THR A C 1
ATOM 2225 O O . THR A 1 298 ? 2.204 10.836 -19.181 1.00 89.56 298 THR A O 1
ATOM 2228 N N . GLN A 1 299 ? 3.834 11.115 -20.698 1.00 89.75 299 GLN A N 1
ATOM 2229 C CA . GLN A 1 299 ? 4.614 9.943 -20.320 1.00 89.75 299 GLN A CA 1
ATOM 223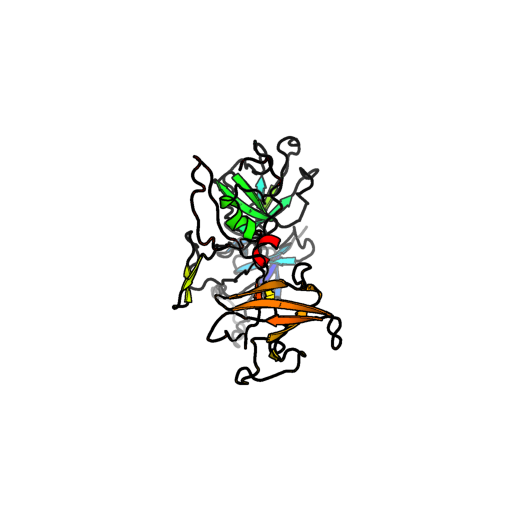0 C C . GLN A 1 299 ? 6.091 10.284 -20.121 1.00 89.75 299 GLN A C 1
ATOM 2232 O O . GLN A 1 299 ? 6.641 11.160 -20.788 1.00 89.75 299 GLN A O 1
ATOM 2237 N N . TYR A 1 300 ? 6.749 9.533 -19.244 1.00 92.44 300 TYR A N 1
ATOM 2238 C CA . TYR A 1 300 ? 8.206 9.474 -19.162 1.00 92.44 300 TYR A CA 1
ATOM 2239 C C . TYR A 1 300 ? 8.722 8.251 -19.913 1.00 92.44 300 TYR A C 1
ATOM 2241 O O . TYR A 1 300 ? 8.151 7.170 -19.785 1.00 92.44 300 TYR A O 1
ATOM 2249 N N . VAL A 1 301 ? 9.816 8.413 -20.655 1.00 94.56 301 VAL A N 1
ATOM 2250 C CA . VAL A 1 301 ? 10.644 7.329 -21.192 1.00 94.56 301 VAL A CA 1
ATOM 2251 C C . VAL A 1 301 ? 11.790 7.093 -20.222 1.00 94.56 301 VAL A C 1
ATOM 2253 O O . VAL A 1 301 ? 12.528 8.023 -19.891 1.00 94.56 301 VAL A O 1
ATOM 2256 N N . ILE A 1 302 ? 11.937 5.852 -19.772 1.00 94.50 302 ILE A N 1
ATOM 2257 C CA . ILE A 1 302 ? 13.027 5.417 -18.904 1.00 94.50 302 ILE A CA 1
ATOM 2258 C C . ILE A 1 302 ? 13.899 4.451 -19.698 1.00 94.50 302 ILE A C 1
ATOM 2260 O O . ILE A 1 302 ? 13.386 3.499 -20.288 1.00 94.50 302 ILE A O 1
ATOM 2264 N N . THR A 1 303 ? 15.210 4.686 -19.689 1.00 94.38 303 THR A N 1
ATOM 2265 C CA . THR A 1 303 ? 16.212 3.753 -20.213 1.00 94.38 303 THR A CA 1
ATOM 2266 C C . THR A 1 303 ? 17.144 3.305 -19.098 1.00 94.38 303 THR A C 1
ATOM 2268 O O . THR A 1 303 ? 17.452 4.068 -18.178 1.00 94.38 303 THR A O 1
ATOM 2271 N N . GLY A 1 304 ? 17.602 2.059 -19.158 1.00 92.25 304 GLY A N 1
ATOM 2272 C CA . GLY A 1 304 ? 18.543 1.524 -18.182 1.00 92.25 304 GLY A CA 1
ATOM 2273 C C . GLY A 1 304 ? 19.090 0.155 -18.552 1.00 92.25 304 GLY A C 1
ATOM 2274 O O . GLY A 1 304 ? 18.696 -0.415 -19.564 1.00 92.25 304 GLY A O 1
ATOM 2275 N N . SER A 1 305 ? 19.985 -0.385 -17.724 1.00 90.12 305 SER A N 1
ATOM 2276 C CA . SER A 1 305 ? 20.646 -1.672 -17.977 1.00 90.12 305 SER A CA 1
ATOM 2277 C C . SER A 1 305 ? 20.585 -2.638 -16.800 1.00 90.12 305 SER A C 1
ATOM 2279 O O . SER A 1 305 ? 20.806 -2.233 -15.660 1.00 90.12 305 SER A O 1
ATOM 2281 N N . VAL A 1 306 ? 20.395 -3.929 -17.085 1.00 86.25 306 VAL A N 1
ATOM 2282 C CA . VAL A 1 306 ? 20.428 -5.044 -16.106 1.00 86.25 306 VAL A CA 1
ATOM 2283 C C . VAL A 1 306 ? 21.810 -5.713 -15.989 1.00 86.25 306 VAL A C 1
ATOM 2285 O O . VAL A 1 306 ? 21.926 -6.920 -15.771 1.00 86.25 306 VAL A O 1
ATOM 2288 N N . ALA A 1 307 ? 22.880 -4.947 -16.211 1.00 67.81 307 ALA A N 1
ATOM 2289 C CA . ALA A 1 307 ? 24.233 -5.474 -16.369 1.00 67.81 307 ALA A CA 1
ATOM 2290 C C . ALA A 1 307 ? 24.760 -6.207 -15.114 1.00 67.81 307 ALA A C 1
ATOM 2292 O O . ALA A 1 307 ? 24.449 -5.842 -13.983 1.00 67.81 307 ALA A O 1
ATOM 2293 N N . GLY A 1 308 ? 25.614 -7.220 -15.323 1.00 63.34 308 GLY A N 1
ATOM 2294 C CA . GLY A 1 308 ? 26.372 -7.890 -14.252 1.00 63.34 308 GLY A CA 1
ATOM 2295 C C . GLY A 1 308 ? 25.981 -9.340 -13.938 1.00 63.34 308 GLY A C 1
ATOM 2296 O O . GLY A 1 308 ? 26.520 -9.911 -12.992 1.00 63.34 308 GLY A O 1
ATOM 2297 N N . ARG A 1 309 ? 25.083 -9.961 -14.716 1.00 63.12 309 ARG A N 1
ATOM 2298 C CA . ARG A 1 309 ? 24.707 -11.381 -14.565 1.00 63.12 309 ARG A CA 1
ATOM 2299 C C . ARG A 1 309 ? 24.796 -12.134 -15.894 1.00 63.12 309 ARG A C 1
ATOM 2301 O O . ARG A 1 309 ? 24.417 -11.594 -16.929 1.00 63.12 309 ARG A O 1
ATOM 2308 N N . ASP A 1 310 ? 25.280 -13.375 -15.842 1.00 69.44 310 ASP A N 1
ATOM 2309 C CA . ASP A 1 310 ? 25.329 -14.316 -16.970 1.00 69.44 310 ASP A CA 1
ATOM 2310 C C . ASP A 1 310 ? 24.610 -15.625 -16.569 1.00 69.44 310 ASP A C 1
ATOM 2312 O O . ASP A 1 310 ? 25.018 -16.251 -15.583 1.00 69.44 310 ASP A O 1
ATOM 2316 N N . PRO A 1 311 ? 23.528 -16.037 -17.260 1.00 75.38 311 PRO A N 1
ATOM 2317 C CA . PRO A 1 311 ? 22.893 -15.362 -18.395 1.00 75.38 311 PRO A CA 1
ATOM 2318 C C . PRO A 1 311 ? 22.188 -14.065 -17.987 1.00 75.38 311 PRO A C 1
ATOM 2320 O O . PRO A 1 311 ? 21.680 -13.931 -16.871 1.00 75.38 311 PRO A O 1
ATOM 2323 N N . MET A 1 312 ? 22.151 -13.108 -18.914 1.00 79.00 312 MET A N 1
ATOM 2324 C CA . MET A 1 312 ? 21.543 -11.804 -18.669 1.00 79.00 312 MET A CA 1
ATOM 2325 C C . MET A 1 312 ? 20.022 -11.953 -18.510 1.00 79.00 312 MET A C 1
ATOM 2327 O O . MET A 1 312 ? 19.387 -12.619 -19.334 1.00 79.00 312 MET A O 1
ATOM 2331 N N . PRO A 1 313 ? 19.419 -11.385 -17.451 1.00 85.25 313 PRO A N 1
ATOM 2332 C CA . PRO A 1 313 ? 17.999 -11.556 -17.195 1.00 85.25 313 PRO A CA 1
ATOM 2333 C C . PRO A 1 313 ? 17.159 -10.835 -18.253 1.00 85.25 313 PRO A C 1
ATOM 2335 O O . PRO A 1 313 ? 17.398 -9.670 -18.572 1.00 85.25 313 PRO A O 1
ATOM 2338 N N . SER A 1 314 ? 16.130 -11.520 -18.752 1.00 90.25 314 SER A N 1
ATOM 2339 C CA . SER A 1 314 ? 15.119 -10.898 -19.604 1.00 90.25 314 SER A CA 1
ATOM 2340 C C . SER A 1 314 ? 14.098 -10.142 -18.758 1.00 90.25 314 SER A C 1
ATOM 2342 O O . SER A 1 314 ? 13.561 -10.674 -17.773 1.00 90.25 314 SER A O 1
ATOM 2344 N N . LEU A 1 315 ? 13.804 -8.914 -19.176 1.00 91.81 315 LEU A N 1
ATOM 2345 C CA . LEU A 1 315 ? 12.697 -8.119 -18.658 1.00 91.81 315 LEU A CA 1
ATOM 2346 C C . LEU A 1 315 ? 11.494 -8.102 -19.617 1.00 91.81 315 LEU A C 1
ATOM 2348 O O . LEU A 1 315 ? 10.547 -7.338 -19.421 1.00 91.81 315 LEU A O 1
ATOM 2352 N N . ALA A 1 316 ? 11.508 -8.936 -20.661 1.00 90.19 316 ALA A N 1
ATOM 2353 C CA . ALA A 1 316 ? 10.386 -9.038 -21.576 1.00 90.19 316 ALA A CA 1
ATOM 2354 C C . ALA A 1 316 ? 9.127 -9.500 -20.828 1.00 90.19 316 ALA A C 1
ATOM 2356 O O . ALA A 1 316 ? 9.139 -10.485 -20.089 1.00 90.19 316 ALA A O 1
ATOM 2357 N N . GLY A 1 317 ? 8.024 -8.784 -21.044 1.00 86.69 317 GLY A N 1
ATOM 2358 C CA . GLY A 1 317 ? 6.736 -9.090 -20.421 1.00 86.69 317 GLY A CA 1
ATOM 2359 C C . GLY A 1 317 ? 6.576 -8.592 -18.984 1.00 86.69 317 GLY A C 1
ATOM 2360 O O . GLY A 1 317 ? 5.488 -8.751 -18.432 1.00 86.69 317 GLY A O 1
ATOM 2361 N N . GLU A 1 318 ? 7.591 -7.956 -18.393 1.00 89.44 318 GLU A N 1
ATOM 2362 C CA . GLU A 1 318 ? 7.415 -7.269 -17.115 1.00 89.44 318 GLU A CA 1
ATOM 2363 C C . GLU A 1 318 ? 6.452 -6.085 -17.280 1.00 89.44 318 GLU A C 1
ATOM 2365 O O . GLU A 1 318 ? 6.537 -5.314 -18.237 1.00 89.44 318 GLU A O 1
ATOM 2370 N N . THR A 1 319 ? 5.504 -5.945 -16.351 1.00 89.62 319 THR A N 1
ATOM 2371 C CA . THR A 1 319 ? 4.440 -4.922 -16.433 1.00 89.62 319 THR A CA 1
ATOM 2372 C C . THR A 1 319 ? 4.507 -3.891 -15.315 1.00 89.62 319 THR A C 1
ATOM 2374 O O . THR A 1 319 ? 3.729 -2.939 -15.302 1.00 89.62 319 THR A O 1
ATOM 2377 N N . LYS A 1 320 ? 5.375 -4.110 -14.330 1.00 86.50 320 LYS A N 1
ATOM 2378 C CA . LYS A 1 320 ? 5.534 -3.258 -13.156 1.00 86.50 320 LYS A CA 1
ATOM 2379 C C . LYS A 1 320 ? 6.911 -3.467 -12.550 1.00 86.50 320 LYS A C 1
ATOM 2381 O O . LYS A 1 320 ? 7.481 -4.547 -12.664 1.00 86.50 320 LYS A O 1
ATOM 2386 N N . PHE A 1 321 ? 7.383 -2.464 -11.837 1.00 83.88 321 PHE A N 1
ATOM 2387 C CA . PHE A 1 321 ? 8.557 -2.564 -10.980 1.00 83.88 321 PHE A CA 1
ATOM 2388 C C . PHE A 1 321 ? 8.228 -2.002 -9.611 1.00 83.88 321 PHE A C 1
ATOM 2390 O O . PHE A 1 321 ? 7.210 -1.328 -9.427 1.00 83.88 321 PHE A O 1
ATOM 2397 N N . THR A 1 322 ? 9.090 -2.284 -8.648 1.00 76.12 322 THR A N 1
ATOM 2398 C CA . THR A 1 322 ? 9.134 -1.568 -7.383 1.00 76.12 322 THR A CA 1
ATOM 2399 C C . THR A 1 322 ? 10.393 -0.733 -7.322 1.00 76.12 322 THR A C 1
ATOM 2401 O O . THR A 1 322 ? 11.428 -1.056 -7.909 1.00 76.12 322 THR A O 1
ATOM 2404 N N . MET A 1 323 ? 10.314 0.367 -6.593 1.00 66.94 323 MET A N 1
ATOM 2405 C CA . MET A 1 323 ? 11.517 1.034 -6.126 1.00 66.94 323 MET A CA 1
ATOM 2406 C C . MET A 1 323 ? 11.921 0.387 -4.807 1.00 66.94 323 MET A C 1
ATOM 2408 O O . MET A 1 323 ? 11.057 0.065 -3.985 1.00 66.94 323 MET A O 1
ATOM 2412 N N . ALA A 1 324 ? 13.222 0.188 -4.594 1.00 53.59 324 ALA A N 1
ATOM 2413 C CA . ALA A 1 324 ? 13.698 -0.176 -3.268 1.00 53.59 324 ALA A CA 1
ATOM 2414 C C . ALA A 1 324 ? 13.114 0.826 -2.248 1.00 53.59 324 ALA A C 1
ATOM 2416 O O . ALA A 1 324 ? 13.052 2.025 -2.556 1.00 53.59 324 ALA A O 1
ATOM 2417 N N . PRO A 1 325 ? 12.658 0.374 -1.062 1.00 43.03 325 PRO A N 1
ATOM 2418 C CA . PRO A 1 325 ? 12.323 1.306 0.003 1.00 43.03 325 PRO A CA 1
ATOM 2419 C C . PRO A 1 325 ? 13.510 2.255 0.182 1.00 43.03 325 PRO A C 1
ATOM 2421 O O . PRO A 1 325 ? 14.652 1.826 0.022 1.00 43.03 325 PRO A O 1
ATOM 2424 N N . LEU A 1 326 ? 13.249 3.530 0.482 1.00 38.03 326 LEU A N 1
ATOM 2425 C CA . LEU A 1 326 ? 14.258 4.507 0.904 1.00 38.03 326 LEU A CA 1
ATOM 2426 C C . LEU A 1 326 ? 14.933 4.018 2.198 1.00 38.03 326 LEU A C 1
ATOM 2428 O O . LEU A 1 326 ? 14.689 4.519 3.285 1.00 38.03 326 LEU A O 1
ATOM 2432 N N . MET A 1 327 ? 15.774 3.004 2.077 1.00 29.64 327 MET A N 1
ATOM 2433 C CA . MET A 1 327 ? 16.722 2.545 3.062 1.00 29.64 327 MET A CA 1
ATOM 2434 C C . MET A 1 327 ? 18.065 2.737 2.378 1.00 29.64 327 MET A C 1
ATOM 2436 O O . MET A 1 327 ? 18.389 2.070 1.398 1.00 29.64 327 MET A O 1
ATOM 2440 N N . SER A 1 328 ? 18.748 3.780 2.844 1.00 32.06 328 SER A N 1
ATOM 2441 C CA . SER A 1 328 ? 20.158 4.103 2.647 1.00 32.06 328 SER A CA 1
ATOM 2442 C C . SER A 1 328 ? 20.996 2.964 2.058 1.00 32.06 328 SER A C 1
ATOM 2444 O O . SER A 1 328 ? 20.974 1.853 2.583 1.00 32.06 328 SER A O 1
ATOM 2446 N N . LEU A 1 329 ? 21.780 3.295 1.021 1.00 35.38 329 LEU A N 1
ATOM 2447 C CA . LEU A 1 329 ? 22.865 2.488 0.457 1.00 35.38 329 LEU A CA 1
ATOM 2448 C C . LEU A 1 329 ? 23.500 1.572 1.514 1.00 35.38 329 LEU A C 1
ATOM 2450 O O . LEU A 1 329 ? 24.137 2.055 2.448 1.00 35.38 329 LEU A O 1
ATOM 2454 N N . ILE A 1 330 ? 23.391 0.261 1.315 1.00 33.75 330 ILE A N 1
ATOM 2455 C CA . ILE A 1 330 ? 24.409 -0.667 1.797 1.00 33.75 330 ILE A CA 1
ATOM 2456 C C . ILE A 1 330 ? 25.159 -1.118 0.551 1.00 33.75 330 ILE A C 1
ATOM 2458 O O . ILE A 1 330 ? 24.822 -2.114 -0.082 1.00 33.75 330 ILE A O 1
ATOM 2462 N N . THR A 1 331 ? 26.157 -0.333 0.159 1.00 38.66 331 THR A N 1
ATOM 2463 C CA . THR A 1 331 ? 27.258 -0.837 -0.655 1.00 38.66 331 THR A CA 1
ATOM 2464 C C . THR A 1 331 ? 28.129 -1.681 0.271 1.00 38.66 331 THR A C 1
ATOM 2466 O O . THR A 1 331 ? 28.876 -1.157 1.094 1.00 38.66 331 THR A O 1
ATOM 2469 N N . THR A 1 332 ? 28.002 -3.005 0.207 1.00 38.97 332 THR A N 1
ATOM 2470 C CA . THR A 1 332 ? 29.010 -3.895 0.796 1.00 38.97 332 THR A CA 1
ATOM 2471 C C . THR A 1 332 ? 30.304 -3.733 0.007 1.00 38.97 332 THR A C 1
ATOM 2473 O O . THR A 1 332 ? 30.336 -4.030 -1.184 1.00 38.97 332 THR A O 1
ATOM 2476 N N . VAL A 1 333 ? 31.350 -3.233 0.667 1.00 45.72 333 VAL A N 1
ATOM 2477 C CA . VAL A 1 333 ? 32.710 -3.157 0.119 1.00 45.72 333 VAL A CA 1
ATOM 2478 C C . VAL A 1 333 ? 33.481 -4.378 0.610 1.00 45.72 333 VAL A C 1
ATOM 2480 O O . VAL A 1 333 ? 33.628 -4.568 1.819 1.00 45.72 333 VAL A O 1
ATOM 2483 N N . ASP A 1 334 ? 33.983 -5.194 -0.314 1.00 47.84 334 ASP A N 1
ATOM 2484 C CA . ASP A 1 334 ? 34.852 -6.322 0.020 1.00 47.84 334 ASP A CA 1
ATOM 2485 C C . ASP A 1 334 ? 36.250 -5.810 0.393 1.00 47.84 334 ASP A C 1
ATOM 2487 O O . ASP A 1 334 ? 37.004 -5.305 -0.442 1.00 47.84 334 ASP A O 1
ATOM 2491 N N . ILE A 1 335 ? 36.613 -5.939 1.670 1.00 53.16 335 ILE A N 1
ATOM 2492 C CA . ILE A 1 335 ? 37.925 -5.524 2.173 1.00 53.16 335 ILE A CA 1
ATOM 2493 C C . ILE A 1 335 ? 38.903 -6.690 2.037 1.00 53.16 335 ILE A C 1
ATOM 2495 O O . ILE A 1 335 ? 38.814 -7.690 2.749 1.00 53.16 335 ILE A O 1
ATOM 2499 N N . ASN A 1 336 ? 39.883 -6.531 1.148 1.00 51.88 336 ASN A N 1
ATOM 2500 C CA . ASN A 1 336 ? 40.925 -7.525 0.913 1.00 51.88 336 ASN A CA 1
ATOM 2501 C C . ASN A 1 336 ? 42.247 -7.135 1.599 1.00 51.88 336 ASN A C 1
ATOM 2503 O O . ASN A 1 336 ? 42.562 -5.957 1.779 1.00 51.88 336 ASN A O 1
ATOM 2507 N N . ASN A 1 337 ? 43.059 -8.143 1.944 1.00 58.34 337 ASN A N 1
ATOM 2508 C CA . ASN A 1 337 ? 44.413 -7.982 2.495 1.00 58.34 337 ASN A CA 1
ATOM 2509 C C . ASN A 1 337 ? 44.493 -7.166 3.801 1.00 58.34 337 ASN A C 1
ATOM 2511 O O . ASN A 1 337 ? 45.366 -6.311 3.953 1.00 58.34 337 ASN A O 1
ATOM 2515 N N . MET A 1 338 ? 43.609 -7.449 4.763 1.00 65.38 338 MET A N 1
ATOM 2516 C CA . MET A 1 338 ? 43.744 -6.914 6.120 1.00 65.38 338 MET A CA 1
ATOM 2517 C C . MET A 1 338 ? 45.002 -7.466 6.802 1.00 65.38 338 MET A C 1
ATOM 2519 O O . MET A 1 338 ? 45.154 -8.679 6.954 1.00 65.38 338 MET A O 1
ATOM 2523 N N . ALA A 1 339 ? 45.885 -6.579 7.253 1.00 64.88 339 ALA A N 1
ATOM 2524 C CA . ALA A 1 339 ? 47.104 -6.932 7.972 1.00 64.88 339 ALA A CA 1
ATOM 2525 C C . ALA A 1 339 ? 47.327 -6.002 9.173 1.00 64.88 339 ALA A C 1
ATOM 2527 O O . ALA A 1 339 ? 46.924 -4.842 9.173 1.00 64.88 339 ALA A O 1
ATOM 2528 N N . THR A 1 340 ? 47.976 -6.509 10.222 1.00 65.50 340 THR A N 1
ATOM 2529 C CA . THR A 1 340 ? 48.396 -5.684 11.368 1.00 65.50 340 THR A CA 1
ATOM 2530 C C . THR A 1 340 ? 49.636 -4.878 10.981 1.00 65.50 340 THR A C 1
ATOM 2532 O O . THR A 1 340 ? 50.542 -5.404 10.332 1.00 65.50 340 THR A O 1
ATOM 2535 N N . THR A 1 341 ? 49.708 -3.610 11.388 1.00 65.50 341 THR A N 1
ATOM 2536 C CA . THR A 1 341 ? 50.875 -2.749 11.113 1.00 65.50 341 THR A CA 1
ATOM 2537 C C . THR A 1 341 ? 51.993 -2.903 12.151 1.00 65.50 341 THR A C 1
ATOM 2539 O O . THR A 1 341 ? 52.968 -2.155 12.123 1.00 65.50 341 THR A O 1
ATOM 2542 N N . GLY A 1 342 ? 51.880 -3.873 13.067 1.00 60.22 342 GLY A N 1
ATOM 2543 C CA . GLY A 1 342 ? 52.889 -4.170 14.092 1.00 60.22 342 GLY A CA 1
ATOM 2544 C C . GLY A 1 342 ? 52.766 -3.379 15.404 1.00 60.22 342 GLY A C 1
ATOM 2545 O O . GLY A 1 342 ? 53.558 -3.603 16.317 1.00 60.22 342 GLY A O 1
ATOM 2546 N N . THR A 1 343 ? 51.769 -2.505 15.538 1.00 56.56 343 THR A N 1
ATOM 2547 C CA . THR A 1 343 ? 51.365 -1.813 16.778 1.00 56.56 343 THR A CA 1
ATOM 2548 C C . THR A 1 343 ? 50.013 -2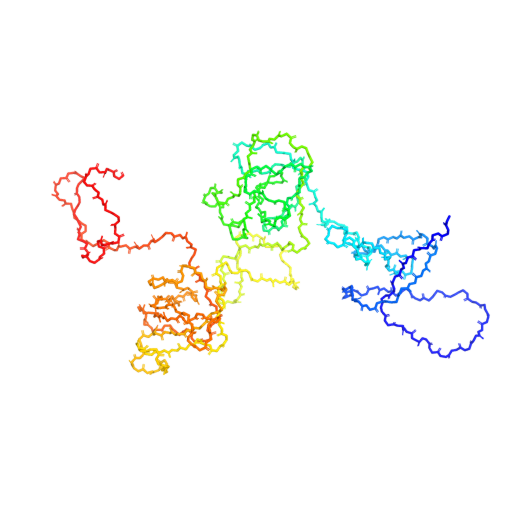.360 17.252 1.00 56.56 343 THR A C 1
ATOM 2550 O O . THR A 1 343 ? 49.187 -2.765 16.436 1.00 56.56 343 THR A O 1
ATOM 2553 N N . ALA A 1 344 ? 49.783 -2.431 18.569 1.00 51.59 344 ALA A N 1
ATOM 2554 C CA . ALA A 1 344 ? 48.495 -2.889 19.103 1.00 51.59 344 ALA A CA 1
ATOM 2555 C C . ALA A 1 344 ? 47.364 -1.938 18.654 1.00 51.59 344 ALA A C 1
ATOM 2557 O O . ALA A 1 344 ? 47.530 -0.723 18.746 1.00 51.59 344 ALA A O 1
ATOM 2558 N N . ASP A 1 345 ? 46.255 -2.503 18.163 1.00 55.22 345 ASP A N 1
ATOM 2559 C CA . ASP A 1 345 ? 45.074 -1.803 17.617 1.00 55.22 345 ASP A CA 1
ATOM 2560 C C . ASP A 1 345 ? 45.308 -0.921 16.378 1.00 55.22 345 ASP A C 1
ATOM 2562 O O . ASP A 1 345 ? 44.670 0.119 16.200 1.00 55.22 345 ASP A O 1
ATOM 2566 N N . GLN A 1 346 ? 46.196 -1.339 15.471 1.00 54.97 346 GLN A N 1
ATOM 2567 C CA . GLN A 1 346 ? 46.293 -0.732 14.140 1.00 54.97 346 GLN A CA 1
ATOM 2568 C C . GLN A 1 346 ? 46.329 -1.784 13.030 1.00 54.97 346 GLN A C 1
ATOM 2570 O O . GLN A 1 346 ? 47.116 -2.738 13.049 1.00 54.97 346 GLN A O 1
ATOM 2575 N N . TRP A 1 347 ? 45.469 -1.574 12.035 1.00 62.53 347 TRP A N 1
ATOM 2576 C CA . TRP A 1 347 ? 45.332 -2.429 10.863 1.00 62.53 347 TRP A CA 1
ATOM 2577 C C . TRP A 1 347 ? 45.427 -1.599 9.591 1.00 62.53 347 TRP A C 1
ATOM 2579 O O . TRP A 1 347 ? 44.914 -0.482 9.522 1.00 62.53 347 TRP A O 1
ATOM 2589 N N . SER A 1 348 ? 46.074 -2.168 8.581 1.00 63.41 348 SER A N 1
ATOM 2590 C CA . SER A 1 348 ? 46.048 -1.670 7.216 1.00 63.41 348 SER A CA 1
ATOM 2591 C C . SER A 1 348 ? 45.252 -2.626 6.340 1.00 63.41 348 SER A C 1
ATOM 2593 O O . SER A 1 348 ? 45.197 -3.834 6.570 1.00 63.41 348 SER A O 1
ATOM 2595 N N . PHE A 1 349 ? 44.623 -2.063 5.323 1.00 65.31 349 PHE A N 1
ATOM 2596 C CA . PHE A 1 349 ? 43.929 -2.792 4.278 1.00 65.31 349 PHE A CA 1
ATOM 2597 C C . PHE A 1 349 ? 44.048 -1.995 2.984 1.00 65.31 349 PHE A C 1
ATOM 2599 O O . PHE A 1 349 ? 44.315 -0.790 3.006 1.00 65.31 349 PHE A O 1
ATOM 2606 N N . TYR A 1 350 ? 43.887 -2.677 1.857 1.00 54.28 350 TYR A N 1
ATOM 2607 C CA . TYR A 1 350 ? 43.890 -2.033 0.552 1.00 54.28 350 TYR A CA 1
ATOM 2608 C C . TYR A 1 350 ? 42.445 -1.845 0.096 1.00 54.28 350 TYR A C 1
ATOM 2610 O O . TYR A 1 350 ? 41.670 -2.797 0.087 1.00 54.28 350 TYR A O 1
ATOM 2618 N N . LEU A 1 351 ? 42.100 -0.615 -0.279 1.00 56.12 351 LEU A N 1
ATOM 2619 C CA . LEU A 1 351 ? 40.847 -0.290 -0.957 1.00 56.12 351 LEU A CA 1
ATOM 2620 C C . LEU A 1 351 ? 41.144 0.014 -2.420 1.00 56.12 351 LEU A C 1
ATOM 2622 O O . LEU A 1 351 ? 42.186 0.600 -2.731 1.00 56.12 351 LEU A O 1
ATOM 2626 N N . ASN A 1 352 ? 40.225 -0.361 -3.307 1.00 56.91 352 ASN A N 1
ATOM 2627 C CA . ASN A 1 352 ? 40.290 0.100 -4.683 1.00 56.91 352 ASN A CA 1
ATOM 2628 C C . ASN A 1 352 ? 39.981 1.606 -4.725 1.00 56.91 352 ASN A C 1
ATOM 2630 O O . ASN A 1 352 ? 39.173 2.106 -3.941 1.00 56.91 352 ASN A O 1
ATOM 2634 N N . ALA A 1 353 ? 40.656 2.344 -5.606 1.00 54.66 353 ALA A N 1
ATOM 2635 C CA . ALA A 1 353 ? 40.575 3.806 -5.623 1.00 54.66 353 ALA A CA 1
ATOM 2636 C C . ALA A 1 353 ? 39.158 4.310 -5.947 1.00 54.66 353 ALA A C 1
ATOM 2638 O O . ALA A 1 353 ? 38.739 5.343 -5.427 1.00 54.66 353 ALA A O 1
ATOM 2639 N N . ASP A 1 354 ? 38.414 3.548 -6.746 1.00 54.34 354 ASP A N 1
ATOM 2640 C CA . ASP A 1 354 ? 37.061 3.898 -7.179 1.00 54.34 354 ASP A CA 1
ATOM 2641 C C . ASP A 1 354 ? 36.031 3.723 -6.043 1.00 54.34 354 ASP A C 1
ATOM 2643 O O . ASP A 1 354 ? 35.121 4.543 -5.890 1.00 54.34 354 ASP A O 1
ATOM 2647 N N . ASP A 1 355 ? 36.246 2.743 -5.157 1.00 49.62 355 ASP A N 1
ATOM 2648 C CA . ASP A 1 355 ? 35.371 2.455 -4.009 1.00 49.62 355 ASP A CA 1
ATOM 2649 C C . ASP A 1 355 ? 35.487 3.520 -2.908 1.00 49.62 355 ASP A C 1
ATOM 2651 O O . ASP A 1 355 ? 34.553 3.741 -2.133 1.00 49.62 355 ASP A O 1
ATOM 2655 N N . TYR A 1 356 ? 36.616 4.235 -2.859 1.00 48.41 356 TYR A N 1
ATOM 2656 C CA . TYR A 1 356 ? 36.882 5.287 -1.874 1.00 48.41 356 TYR A CA 1
ATOM 2657 C C . TYR A 1 356 ? 35.881 6.448 -1.964 1.00 48.41 356 TYR A C 1
ATOM 2659 O O . TYR A 1 356 ? 35.557 7.071 -0.955 1.00 48.41 356 TYR A O 1
ATOM 2667 N N . SER A 1 357 ? 35.359 6.723 -3.162 1.00 48.19 357 SER A N 1
ATOM 2668 C CA . SER A 1 357 ? 34.396 7.804 -3.409 1.00 48.19 357 SER A CA 1
ATOM 2669 C C . SER A 1 357 ? 33.029 7.583 -2.742 1.00 48.19 357 SER A C 1
ATOM 2671 O O . SER A 1 357 ? 32.272 8.537 -2.561 1.00 48.19 357 SER A O 1
ATOM 2673 N N . THR A 1 358 ? 32.733 6.340 -2.347 1.00 47.12 358 THR A N 1
ATOM 2674 C CA . THR A 1 358 ? 31.454 5.932 -1.743 1.00 47.12 358 THR A CA 1
ATOM 2675 C C . THR A 1 358 ? 31.459 5.961 -0.212 1.00 47.12 358 THR A C 1
ATOM 2677 O O . THR A 1 358 ? 30.400 5.896 0.413 1.00 47.12 358 THR A O 1
ATOM 2680 N N . LEU A 1 359 ? 32.634 6.105 0.411 1.00 45.00 359 LEU A N 1
ATOM 2681 C CA . LEU A 1 359 ? 32.780 6.220 1.860 1.00 45.00 359 LEU A CA 1
ATOM 2682 C C . LEU A 1 359 ? 32.704 7.699 2.267 1.00 45.00 359 LEU A C 1
ATOM 2684 O O . LEU A 1 359 ? 33.464 8.534 1.775 1.00 45.00 359 LEU A O 1
ATOM 2688 N N . ALA A 1 360 ? 31.796 8.046 3.185 1.00 46.34 360 ALA A N 1
ATOM 2689 C CA . ALA A 1 360 ? 31.741 9.400 3.740 1.00 46.34 360 ALA A CA 1
ATOM 2690 C C . ALA A 1 360 ? 33.101 9.769 4.380 1.00 46.34 360 ALA A C 1
ATOM 2692 O O . ALA A 1 360 ? 33.735 8.908 4.994 1.00 46.34 360 ALA A O 1
ATOM 2693 N N . PRO A 1 361 ? 33.580 11.025 4.258 1.00 43.97 361 PRO A N 1
ATOM 2694 C CA . PRO A 1 361 ? 34.953 11.369 4.613 1.00 43.97 361 PRO A CA 1
ATOM 2695 C C . PRO A 1 361 ? 35.218 11.161 6.109 1.00 43.97 361 PRO A C 1
ATOM 2697 O O . PRO A 1 361 ? 34.769 11.943 6.949 1.00 43.97 361 PRO A O 1
ATOM 2700 N N . VAL A 1 362 ? 36.004 10.135 6.443 1.00 43.00 362 VAL A N 1
ATOM 2701 C CA . VAL A 1 362 ? 36.521 9.919 7.798 1.00 43.00 362 VAL A CA 1
ATOM 2702 C C . VAL A 1 362 ? 37.595 10.975 8.055 1.00 43.00 362 VAL A C 1
ATOM 2704 O O . VAL A 1 362 ? 38.722 10.882 7.567 1.00 43.00 362 VAL A O 1
ATOM 2707 N N . LYS A 1 363 ? 37.252 12.034 8.794 1.00 42.38 363 LYS A N 1
ATOM 2708 C CA . LYS A 1 363 ? 38.256 12.997 9.259 1.00 42.38 363 LYS A CA 1
ATOM 2709 C C . LYS A 1 363 ? 39.127 12.350 10.334 1.00 42.38 363 LYS A C 1
ATOM 2711 O O . LYS A 1 363 ? 38.632 11.716 11.261 1.00 42.38 363 LYS A O 1
ATOM 2716 N N . VAL A 1 364 ? 40.437 12.573 10.226 1.00 35.56 364 VAL A N 1
ATOM 2717 C CA . VAL A 1 364 ? 41.429 12.155 11.223 1.00 35.56 364 VAL A CA 1
ATOM 2718 C C . VAL A 1 364 ? 41.030 12.704 12.599 1.00 35.56 364 VAL A C 1
ATOM 2720 O O . VAL A 1 364 ? 40.969 13.920 12.781 1.00 35.56 364 VAL A O 1
ATOM 2723 N N . GLY A 1 365 ? 40.759 11.807 13.553 1.00 42.72 365 GLY A N 1
ATOM 2724 C CA . GLY A 1 365 ? 40.438 12.142 14.946 1.00 42.72 365 GLY A CA 1
ATOM 2725 C C . GLY A 1 365 ? 39.067 11.681 15.451 1.00 42.72 365 GLY A C 1
ATOM 2726 O O . GLY A 1 365 ? 38.801 11.829 16.641 1.00 42.72 365 GLY A O 1
ATOM 2727 N N . THR A 1 366 ? 38.208 11.105 14.607 1.00 36.22 366 THR A N 1
ATOM 2728 C CA . THR A 1 366 ? 36.976 10.453 15.078 1.00 36.22 366 THR A CA 1
ATOM 2729 C C . THR A 1 366 ? 37.271 8.992 15.420 1.00 36.22 366 THR A C 1
ATOM 2731 O O . THR A 1 366 ? 37.697 8.229 14.556 1.00 36.22 366 THR A O 1
ATOM 2734 N N . VAL A 1 367 ? 37.090 8.616 16.689 1.00 37.62 367 VAL A N 1
ATOM 2735 C CA . VAL A 1 367 ? 37.043 7.209 17.115 1.00 37.62 367 VAL A CA 1
ATOM 2736 C C . VAL A 1 367 ? 35.647 6.690 16.774 1.00 37.62 367 VAL A C 1
ATOM 2738 O O . VAL A 1 367 ? 34.672 7.379 17.077 1.00 37.62 367 VAL A O 1
ATOM 2741 N N . LEU A 1 368 ? 35.586 5.545 16.088 1.00 35.91 368 LEU A N 1
ATOM 2742 C CA . LEU A 1 368 ? 34.346 4.850 15.728 1.00 35.91 368 LEU A CA 1
ATOM 2743 C C . LEU A 1 368 ? 33.546 4.425 16.962 1.00 35.91 368 LEU A C 1
ATOM 2745 O O . LEU A 1 368 ? 34.182 3.940 17.928 1.00 35.91 368 LEU A O 1
#

Foldseek 3Di:
DQDWWKWWDDDDPPPDDDDDDDDDDDDDDDQDDDDPPPDFDPDTDIDIHSDPAWDQDPQQFTAHPSRTFTWDQCCCPPCVPDIGGNGDGPPDAWQKFFWPQDDPPQFKTFTPFFRPDAFQFKKFKDFPDDAADDQHDGPQIWTWADPDRGIIFTANDRVCSAPVVVVPSPRTGGGDSPVPPGGDMIITGDPPTDRDFDWPDQDPVRDTDGPDDRPDDPPDDDDDDDPQKFWFDPPFWAFAAPVRHGDDPPDPRRQAKIKTKGFPVSDDPQLAAQFWWALDDLQIWGWHHWAQDPVDNRMIMTMTGSHDDVVRDDPPPRTMIHGDPPDDDPPDADWPDWDAPPDPPDIDTDHDPVVVVVDDDDDPPDDD

Organism: NCBI:txid408172

Sequence (368 aa):
GDGYFIVKKYGTASIGGNVAADDGGIGAQGIAQPDSSDKGAPGGISFATRAGDFRLDKNGNLVNNMGMRVQGISDYINNPGEIGDIKFDRGEFMASVDVLRGSTDNKTIVMSKAHGFKTGNIVIFKSDGDMPGNDLQEATPYYVRVVDDNKLLLYGDLHSASTDASVGNEMAKSVPADEVTITGMRIIKKLASYEGVHTVGINEENTISSEIAHGLKDGDNVRFYIPNSVNITAGTMISVDEDGVQMPETDANFKGNWQFTIPIDDYMTSMTPDKVLNFGTGKELLIQSAVVSDVDPTQYVITGSVAGRDPMPSLAGETKFTMAPLMSLITTVDINNMATTGTADQWSFYLNADDYSTLAPVKVGTVL

InterPro domains:
  IPR037925 Flagellar hook-basal body protein, FlgE/F/G-like [SSF117143] (45-95)

Secondary structure (DSSP, 8-state):
----EEEEE-S---------------------PPPTT----S-PEEEEE----EEE-TTSBEEETT-PEEEEES-TTT-TT-EEE-B--SSSTT-EEEB----SSSS-EEBSS-----TT-EEEEE-SSPPSSSS--TT-EEEEEEEETTEEEEESSHHHHHHGGGGTSTTSPP--SS-TT-TT-EEEE-TT------EEEE-TT-PEEESS-----TT-------TTEEEPPTT--EEE-TTS-B--TTSTT--SEEEEEEEGGG--TT--TTPEEE-STT-EEEEEEEEE-SS-TTEEEEEEE--S-SSPPP-TT--EEEEPPS---------EEEEE-SSTT-EEEE--TTGGGGS----TT---